Protein AF-A0A3M1FW70-F1 (afdb_monomer)

Radius of gyration: 26.24 Å; Cα contacts (8 Å, |Δi|>4): 711; chains: 1; bounding box: 72×38×75 Å

Sequence (342 aa):
MNSSEAIKKIVDWEPLFSLPEVDEAVVRFSRGFLRCDPSRWFPDLETHWSAVSASLGLGIKIERILPFLGKKEVEVGFVSAVDGEFFVVGCSFEAASLLVEAFASGCDSPATEVVLYYLALRLLNSLNMSWTGPKGSSVVFYPEKKQSEVETVGGVTLEGQIMGRAFEINFLLGANSVQMLDHLWRRQIQLTQTQYTAGGEITLELSAVTVPTVELSDFLSQGAVIDLEISSRSPTANVLLNGKPWKRGKLYQFKNFFAVENQQSLPAGASLPADSTLLSFRFGSQNLQSAQIAEIDQRGAIITTDIRVDNKVSVFVGAEESKHTASAKVVLMGDRLGAVIE

pLDDT: mean 86.09, std 11.85, range [32.94, 97.62]

Foldseek 3Di:
DDDDDPQLPWFFDDCVVQFAADDPVCQLLLLFLQQDPCCLLQVCVVVLCVVVCVVLVKDKFFDDKGKWWDDDDFPAWWWKDWPRAIKIKGFHPVQLVVQCCSNPNPDDPVVSNVSVVVVSVSVVQSSQCSQVPPPDGDIGTDRVDDPVNHDFGIWMWTWIDIPNHITIIIMGGHPVVSVSRRVVGLVVLVVVDPPQPFWWKKWWWQAKDKDQLVCVCVCQDAFRKFFRVAFSNWGKTFIATNLWGFFIFTWHDHPFFIKGFGAGTDPTDDDHPPRIKMKIWTQGMDIDGSSVCSSRSRHRNMDTDPRGDAQKTFIDIHSDPDDRDFIWGWIDSDRTIMTGTD

Solvent-accessible surface area (backbone atoms only — not comparable to full-atom values): 18479 Å² total; per-residue (Å²): 140,82,92,75,83,77,77,55,65,75,40,81,40,57,50,88,80,61,39,55,75,54,55,69,66,56,47,64,31,21,41,14,40,61,56,53,64,44,66,72,50,39,63,57,49,68,61,70,43,44,61,53,24,64,75,67,75,46,57,73,44,81,75,50,61,45,57,48,77,44,81,76,93,57,74,43,63,46,26,31,28,51,87,87,43,52,35,32,44,23,21,44,62,68,31,51,49,52,50,36,49,71,77,46,67,92,59,55,75,75,55,44,54,54,52,53,50,52,52,47,53,52,51,50,50,54,45,48,41,46,70,61,38,92,65,76,72,67,78,45,75,37,89,91,49,57,60,90,78,54,74,46,52,18,32,37,40,40,34,28,30,48,81,88,40,78,38,50,41,36,40,36,27,21,64,67,56,51,51,48,50,18,51,53,41,39,51,48,48,56,74,68,47,76,86,48,81,57,55,46,42,37,31,44,28,53,37,73,47,80,40,52,55,92,49,46,68,60,68,68,29,74,66,26,75,43,80,55,84,34,42,55,88,68,38,51,28,38,34,22,50,69,81,36,61,41,32,34,19,42,53,29,29,42,91,66,14,37,22,32,34,25,66,44,76,43,67,76,77,78,84,73,59,88,69,46,40,36,42,34,34,25,66,46,70,48,80,41,51,21,66,56,52,56,36,42,69,39,70,58,5,44,43,79,50,91,43,63,64,62,41,57,28,42,30,30,62,50,86,61,90,84,48,85,71,46,43,25,40,35,25,27,49,69,64,26,32,25,35,31,28,95

Mean predicted aligned error: 8.1 Å

Structure (mmCIF, N/CA/C/O backbone):
data_AF-A0A3M1FW70-F1
#
_entry.id   AF-A0A3M1FW70-F1
#
loop_
_atom_site.group_PDB
_atom_site.id
_atom_site.type_symbol
_atom_site.label_atom_id
_atom_site.label_alt_id
_atom_site.label_comp_id
_atom_site.label_asym_id
_atom_site.label_entity_id
_atom_site.label_seq_id
_atom_site.pdbx_PDB_ins_code
_atom_site.Cartn_x
_atom_site.Cartn_y
_atom_site.Cartn_z
_atom_site.occupancy
_atom_site.B_iso_or_equiv
_atom_site.auth_seq_id
_atom_site.auth_comp_id
_atom_site.auth_asym_id
_atom_site.auth_atom_id
_atom_site.pdbx_PDB_m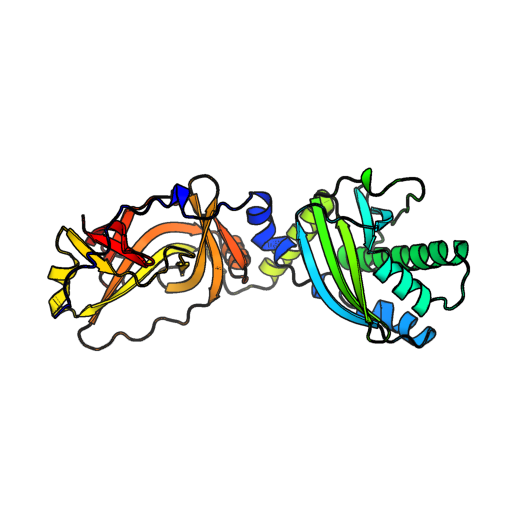odel_num
ATOM 1 N N . MET A 1 1 ? -46.467 -13.237 12.236 1.00 38.94 1 MET A N 1
ATOM 2 C CA . MET A 1 1 ? -45.961 -14.578 11.866 1.00 38.94 1 MET A CA 1
ATOM 3 C C . MET A 1 1 ? -45.081 -14.384 10.637 1.00 38.94 1 MET A C 1
ATOM 5 O O . MET A 1 1 ? -45.636 -14.077 9.598 1.00 38.94 1 MET A O 1
ATOM 9 N N . ASN A 1 2 ? -43.748 -14.363 10.664 1.00 32.94 2 ASN A N 1
ATOM 10 C CA . ASN A 1 2 ? -42.758 -14.828 11.636 1.00 32.94 2 ASN A CA 1
ATOM 11 C C . ASN A 1 2 ? -41.644 -13.776 11.759 1.00 32.94 2 ASN A C 1
ATOM 13 O O . ASN A 1 2 ? -40.999 -13.444 10.771 1.00 32.94 2 ASN A O 1
ATOM 17 N N . SER A 1 3 ? -41.440 -13.250 12.962 1.00 34.38 3 SER A N 1
ATOM 18 C CA . SER A 1 3 ? -40.368 -12.303 13.304 1.00 34.38 3 SER A CA 1
ATOM 19 C C . SER A 1 3 ? -39.586 -12.801 14.523 1.00 34.38 3 SER A C 1
ATOM 21 O O . SER A 1 3 ? -39.161 -12.024 15.370 1.00 34.38 3 SER A O 1
ATOM 23 N N . SER A 1 4 ? -39.416 -14.121 14.610 1.00 43.78 4 SER A N 1
ATOM 24 C CA . SER A 1 4 ? -38.422 -14.769 15.459 1.00 43.78 4 SER A CA 1
ATOM 25 C C . SER A 1 4 ? -37.592 -15.715 14.596 1.00 43.78 4 SER A C 1
ATOM 27 O O . SER A 1 4 ? -38.120 -16.325 13.671 1.00 43.78 4 SER A O 1
ATOM 29 N N . GLU A 1 5 ? -36.314 -15.838 14.949 1.00 41.56 5 GLU A N 1
ATOM 30 C CA . GLU A 1 5 ? -35.379 -16.875 14.487 1.00 41.56 5 GLU A CA 1
ATOM 31 C C . GLU A 1 5 ? -34.642 -16.626 13.165 1.00 41.56 5 GLU A C 1
ATOM 33 O O . GLU A 1 5 ? -34.614 -17.438 12.248 1.00 41.56 5 GLU A O 1
ATOM 38 N N . ALA A 1 6 ? -33.843 -15.566 13.162 1.00 44.56 6 ALA A N 1
ATOM 39 C CA . ALA A 1 6 ? -32.419 -15.804 12.975 1.00 44.56 6 ALA A CA 1
ATOM 40 C C . ALA A 1 6 ? -31.706 -15.171 14.167 1.00 44.56 6 ALA A C 1
ATOM 42 O O . ALA A 1 6 ? -31.326 -14.003 14.126 1.00 44.56 6 ALA A O 1
ATOM 43 N N . ILE A 1 7 ? -31.546 -15.930 15.257 1.00 50.47 7 ILE A N 1
ATOM 44 C CA . ILE A 1 7 ? -30.455 -15.647 16.189 1.00 50.47 7 ILE A CA 1
ATOM 45 C C . ILE A 1 7 ? -29.209 -15.760 15.315 1.00 50.47 7 ILE A C 1
ATOM 47 O O . ILE A 1 7 ? -28.780 -16.867 14.985 1.00 50.47 7 ILE A O 1
ATOM 51 N N . LYS A 1 8 ? -28.699 -14.625 14.821 1.00 59.94 8 LYS A N 1
ATOM 52 C CA . LYS A 1 8 ? -27.404 -14.584 14.152 1.00 59.94 8 LYS A CA 1
ATOM 53 C C . LYS A 1 8 ? -26.447 -15.177 15.171 1.00 59.94 8 LYS A C 1
ATOM 55 O O . LYS A 1 8 ? -26.249 -14.590 16.230 1.00 59.94 8 LYS A O 1
ATOM 60 N N . LYS A 1 9 ? -25.972 -16.394 14.899 1.00 84.19 9 LYS A N 1
ATOM 61 C CA . LYS A 1 9 ? -25.070 -17.123 15.784 1.00 84.19 9 LYS A CA 1
ATOM 62 C C . LYS A 1 9 ? -23.911 -16.182 16.101 1.00 84.19 9 LYS A C 1
ATOM 64 O O . LYS A 1 9 ? -23.162 -15.835 15.192 1.00 84.19 9 LYS A O 1
ATOM 69 N N . ILE A 1 10 ? -23.831 -15.736 17.352 1.00 89.75 10 ILE A N 1
ATOM 70 C CA . ILE A 1 10 ? -22.707 -14.941 17.829 1.00 89.75 10 ILE A CA 1
ATOM 71 C C . ILE A 1 10 ? -21.563 -15.928 18.005 1.00 89.75 10 ILE A C 1
ATOM 73 O O . ILE A 1 10 ? -21.682 -16.902 18.750 1.00 89.75 10 ILE A O 1
ATOM 77 N N . VAL A 1 11 ? -20.500 -15.728 17.242 1.00 94.44 11 VAL A N 1
ATOM 78 C CA . VAL A 1 11 ? -19.291 -16.552 17.296 1.00 94.44 11 VAL A CA 1
ATOM 79 C C . VAL A 1 11 ? -18.123 -15.627 17.557 1.00 94.44 11 VAL A C 1
ATOM 81 O O . VAL A 1 11 ? -18.137 -14.484 17.110 1.00 94.44 11 VAL A O 1
ATOM 84 N N . ASP A 1 12 ? -17.112 -16.108 18.264 1.00 93.56 12 ASP A N 1
ATOM 85 C CA . ASP A 1 12 ? -15.876 -15.359 18.436 1.00 93.56 12 ASP A CA 1
ATOM 86 C C . ASP A 1 12 ? -15.305 -14.949 17.077 1.00 93.56 12 ASP A C 1
ATOM 88 O O . ASP A 1 12 ? -15.245 -15.746 16.137 1.00 93.56 12 ASP A O 1
ATOM 92 N N . TRP A 1 13 ? -14.904 -13.684 16.961 1.00 94.88 13 TRP A N 1
ATOM 93 C CA . TRP A 1 13 ? -14.114 -13.272 15.818 1.00 94.88 13 TRP A CA 1
ATOM 94 C C . TRP A 1 13 ? -12.685 -13.756 16.038 1.00 94.88 13 TRP A C 1
ATOM 96 O O . TRP A 1 13 ? -12.082 -13.478 17.074 1.00 94.88 13 TRP A O 1
ATOM 106 N N . GLU A 1 14 ? -12.153 -14.496 15.071 1.00 94.50 14 GLU A N 1
ATOM 107 C CA . GLU A 1 14 ? -10.770 -14.965 15.079 1.00 94.50 14 GLU A CA 1
ATOM 108 C C . GLU A 1 14 ? -9.976 -14.149 14.042 1.00 94.50 14 GLU A C 1
ATOM 110 O O . GLU A 1 14 ? -9.932 -14.503 12.855 1.00 94.50 14 GLU A O 1
ATOM 115 N N . PRO A 1 15 ? -9.391 -13.001 14.435 1.00 92.88 15 PRO A N 1
ATOM 116 C CA . PRO A 1 15 ? -8.776 -12.069 13.491 1.00 92.88 15 PRO A CA 1
ATOM 117 C C . PRO A 1 15 ? -7.562 -12.662 12.769 1.00 92.88 15 PRO A C 1
ATOM 119 O O . PRO A 1 15 ? -7.370 -12.369 11.594 1.00 92.88 15 PRO A O 1
ATOM 122 N N . LEU A 1 16 ? -6.819 -13.569 13.412 1.00 92.62 16 LEU A N 1
ATOM 123 C CA . LEU A 1 16 ? -5.677 -14.273 12.807 1.00 92.62 16 LEU A CA 1
ATOM 124 C C . LEU A 1 16 ? -6.045 -15.137 11.589 1.00 92.62 16 LEU A C 1
ATOM 126 O O . LEU A 1 16 ? -5.184 -15.436 10.771 1.00 92.62 16 LEU A O 1
ATOM 130 N N . PHE A 1 17 ? -7.305 -15.566 11.471 1.00 90.75 17 PHE A N 1
ATOM 131 C CA . PHE A 1 17 ? -7.768 -16.390 10.347 1.00 90.75 17 PHE A CA 1
ATOM 132 C C . PHE A 1 17 ? -8.662 -15.629 9.368 1.00 90.75 17 PHE A C 1
ATOM 134 O O . PHE A 1 17 ? -8.963 -16.129 8.287 1.00 90.75 17 PHE A O 1
ATOM 141 N N . SER A 1 18 ? -9.122 -14.437 9.747 1.00 91.19 18 SER A N 1
ATOM 142 C CA . SER A 1 18 ? -10.073 -13.652 8.955 1.00 91.19 18 SER A CA 1
ATOM 143 C C . SER A 1 18 ? -9.463 -12.400 8.337 1.00 91.19 18 SER A C 1
ATOM 145 O O . SER A 1 18 ? -9.979 -11.918 7.327 1.00 91.19 18 SER A O 1
ATOM 147 N N . LEU A 1 19 ? -8.373 -11.874 8.902 1.00 94.69 19 LEU A N 1
ATOM 148 C CA . LEU A 1 19 ? -7.664 -10.749 8.315 1.00 94.69 19 LEU A CA 1
ATOM 149 C C . LEU A 1 19 ? -6.707 -11.224 7.218 1.00 94.69 19 LEU A C 1
ATOM 151 O O . LEU A 1 19 ? -5.976 -12.192 7.413 1.00 94.69 19 LEU A O 1
ATOM 155 N N . PRO A 1 20 ? -6.670 -10.534 6.066 1.00 95.38 20 PRO A N 1
ATOM 156 C CA . PRO A 1 20 ? -5.656 -10.795 5.058 1.00 95.38 20 PRO A CA 1
ATOM 157 C C . PRO A 1 20 ? -4.259 -10.463 5.597 1.00 95.38 20 PRO A C 1
ATOM 159 O O . PRO A 1 20 ? -4.051 -9.403 6.194 1.00 95.38 20 PRO A O 1
ATOM 162 N N . GLU A 1 21 ? -3.296 -11.348 5.347 1.00 95.69 21 GLU A N 1
ATOM 163 C CA . GLU A 1 21 ? -1.888 -11.108 5.657 1.00 95.69 21 GLU A CA 1
ATOM 164 C C . GLU A 1 21 ? -1.234 -10.239 4.572 1.00 95.69 21 GLU A C 1
ATOM 166 O O . GLU A 1 21 ? -1.512 -10.392 3.379 1.00 95.69 21 GLU A O 1
ATOM 171 N N . VAL A 1 22 ? -0.372 -9.308 4.983 1.00 95.50 22 VAL A N 1
ATOM 172 C CA . VAL A 1 22 ? 0.442 -8.487 4.078 1.00 95.50 22 VAL A CA 1
ATOM 173 C C . VAL A 1 22 ? 1.908 -8.883 4.153 1.00 95.50 22 VAL A C 1
ATOM 175 O O . VAL A 1 22 ? 2.465 -9.070 5.231 1.00 95.50 22 VAL A O 1
ATOM 178 N N . ASP A 1 23 ? 2.543 -8.966 2.987 1.00 95.19 23 ASP A N 1
ATOM 179 C CA . ASP A 1 23 ? 3.957 -9.313 2.858 1.00 95.19 23 ASP A CA 1
ATOM 180 C C . ASP A 1 23 ? 4.892 -8.189 3.351 1.00 95.19 23 ASP A C 1
ATOM 182 O O . ASP A 1 23 ? 4.579 -6.997 3.256 1.00 95.19 23 ASP A O 1
ATOM 186 N N . GLU A 1 24 ? 6.075 -8.565 3.845 1.00 95.00 24 GLU A N 1
ATOM 187 C CA . GLU A 1 24 ? 7.074 -7.629 4.373 1.00 95.00 24 GLU A CA 1
ATOM 188 C C . GLU A 1 24 ? 7.571 -6.627 3.327 1.00 95.00 24 GLU A C 1
ATOM 190 O O . GLU A 1 24 ? 7.743 -5.447 3.647 1.00 95.00 24 GLU A O 1
ATOM 195 N N . ALA A 1 25 ? 7.752 -7.045 2.072 1.00 93.75 25 ALA A N 1
ATOM 196 C CA . ALA A 1 25 ? 8.145 -6.137 1.004 1.00 93.75 25 ALA A CA 1
ATOM 197 C C . ALA A 1 25 ? 7.025 -5.134 0.707 1.00 93.75 25 ALA A C 1
ATOM 199 O O . ALA A 1 25 ? 7.290 -3.938 0.579 1.00 93.75 25 ALA A O 1
ATOM 200 N N . VAL A 1 26 ? 5.767 -5.584 0.675 1.00 94.69 26 VAL A N 1
ATOM 201 C CA . VAL A 1 26 ? 4.612 -4.696 0.474 1.00 94.69 26 VAL A CA 1
ATOM 202 C C . VAL A 1 26 ? 4.536 -3.671 1.598 1.00 94.69 26 VAL A C 1
ATOM 204 O O . VAL A 1 26 ? 4.467 -2.475 1.329 1.00 94.69 26 VAL A O 1
ATOM 207 N N . VAL A 1 27 ? 4.628 -4.109 2.854 1.00 94.62 27 VAL A N 1
ATOM 208 C CA . VAL A 1 27 ? 4.651 -3.220 4.021 1.00 94.62 27 VAL A CA 1
ATOM 209 C C . VAL A 1 27 ? 5.780 -2.203 3.913 1.00 94.62 27 VAL A C 1
ATOM 211 O O . VAL A 1 27 ? 5.526 -0.999 4.025 1.00 94.62 27 VAL A O 1
ATOM 214 N N . ARG A 1 28 ? 7.007 -2.669 3.646 1.00 93.94 28 ARG A N 1
ATOM 215 C CA . ARG A 1 28 ? 8.190 -1.820 3.512 1.00 93.94 28 ARG A CA 1
ATOM 216 C C . ARG A 1 28 ? 7.963 -0.767 2.438 1.00 93.94 28 ARG A C 1
ATOM 218 O O . ARG A 1 28 ? 8.043 0.414 2.752 1.00 93.94 28 ARG A O 1
ATOM 225 N N . PHE A 1 29 ? 7.642 -1.164 1.213 1.00 95.06 29 PHE A N 1
ATOM 226 C CA . PHE A 1 29 ? 7.581 -0.261 0.062 1.00 95.06 29 PHE A CA 1
ATOM 227 C C . PHE A 1 29 ? 6.258 0.512 -0.062 1.00 95.06 29 PHE A C 1
ATOM 229 O O . PHE A 1 29 ? 6.195 1.476 -0.824 1.00 95.06 29 PHE A O 1
ATOM 236 N N . SER A 1 30 ? 5.221 0.173 0.718 1.00 94.25 30 SER A N 1
ATOM 237 C CA . SER A 1 30 ? 3.918 0.870 0.732 1.00 94.25 30 SER A CA 1
ATOM 238 C C . SER A 1 30 ? 3.985 2.335 1.159 1.00 94.25 30 SER A C 1
ATOM 240 O O . SER A 1 30 ? 3.021 3.058 0.973 1.00 94.25 30 SER A O 1
ATOM 242 N N . ARG A 1 31 ? 5.084 2.780 1.766 1.00 91.31 31 ARG A N 1
ATOM 243 C CA . ARG A 1 31 ? 5.275 4.166 2.230 1.00 91.31 31 ARG A CA 1
ATOM 244 C C . ARG A 1 31 ? 6.188 4.976 1.311 1.00 91.31 31 ARG A C 1
ATOM 246 O O . ARG A 1 31 ? 6.302 6.189 1.455 1.00 91.31 31 ARG A O 1
ATOM 253 N N . GLY A 1 32 ? 6.852 4.285 0.392 1.00 91.44 32 GLY A N 1
ATOM 254 C CA . GLY A 1 32 ? 7.848 4.835 -0.507 1.00 91.44 32 GLY A CA 1
ATOM 255 C C . GLY A 1 32 ? 7.531 4.446 -1.946 1.00 91.44 32 GLY A C 1
ATOM 256 O O . GLY A 1 32 ? 6.589 4.961 -2.542 1.00 91.44 32 GLY A O 1
ATOM 257 N N . PHE A 1 33 ? 8.290 3.490 -2.475 1.00 91.56 33 PHE A N 1
ATOM 258 C CA . PHE A 1 33 ? 8.268 3.075 -3.882 1.00 91.56 33 PHE A CA 1
ATOM 259 C C . PHE A 1 33 ? 6.860 2.799 -4.446 1.00 91.56 33 PHE A C 1
ATOM 261 O O . PHE A 1 33 ? 6.530 3.296 -5.518 1.00 91.56 33 PHE A O 1
ATOM 268 N N . LEU A 1 34 ? 5.992 2.082 -3.720 1.00 92.31 34 LEU A N 1
ATOM 269 C CA . LEU A 1 34 ? 4.638 1.731 -4.191 1.00 92.31 34 LEU A CA 1
ATOM 270 C C . LEU A 1 34 ? 3.624 2.884 -4.149 1.00 92.31 34 LEU A C 1
ATOM 272 O O . LEU A 1 34 ? 2.492 2.724 -4.615 1.00 92.31 34 LEU A O 1
ATOM 276 N N . ARG A 1 35 ? 3.984 4.014 -3.536 1.00 88.00 35 ARG A N 1
ATOM 277 C CA . ARG A 1 35 ? 3.154 5.229 -3.451 1.00 88.00 35 ARG A CA 1
ATOM 278 C C . ARG A 1 35 ? 3.809 6.429 -4.091 1.00 88.00 35 ARG A C 1
ATOM 280 O O . ARG A 1 35 ? 3.273 7.530 -3.994 1.00 88.00 35 ARG A O 1
ATOM 287 N N . CYS A 1 36 ? 4.935 6.208 -4.755 1.00 78.19 36 CYS A N 1
ATOM 288 C CA . CYS A 1 36 ? 5.512 7.253 -5.549 1.00 78.19 36 CYS A CA 1
ATOM 289 C C . CYS A 1 36 ? 4.509 7.727 -6.595 1.00 78.19 36 CYS A C 1
ATOM 291 O O . CYS A 1 36 ? 3.874 6.906 -7.255 1.00 78.19 36 CYS A O 1
ATOM 293 N N . ASP A 1 37 ? 4.394 9.045 -6.736 1.00 73.25 37 ASP A N 1
ATOM 294 C CA . ASP A 1 37 ? 3.840 9.668 -7.926 1.00 73.25 37 ASP A CA 1
ATOM 295 C C . ASP A 1 37 ? 4.902 9.605 -9.028 1.00 73.25 37 ASP A C 1
ATOM 297 O O . ASP A 1 37 ? 5.851 10.401 -9.016 1.00 73.25 37 ASP A O 1
ATOM 301 N N . PRO A 1 38 ? 4.798 8.681 -9.994 1.00 64.38 38 PRO A N 1
ATOM 302 C CA . PRO A 1 38 ? 5.903 8.481 -10.907 1.00 64.38 38 PRO A CA 1
ATOM 303 C C . PRO A 1 38 ? 6.009 9.619 -11.923 1.00 64.38 38 PRO A C 1
ATOM 305 O O . PRO A 1 38 ? 7.053 9.750 -12.547 1.00 64.38 38 PRO A O 1
ATOM 308 N N . SER A 1 39 ? 5.019 10.516 -12.040 1.00 62.84 39 SER A N 1
ATOM 309 C CA . SER A 1 39 ? 5.205 11.766 -12.795 1.00 62.84 39 SER A CA 1
ATOM 310 C C . SER A 1 39 ? 6.383 12.592 -12.254 1.00 62.84 39 SER A C 1
ATOM 312 O O . SER A 1 39 ? 7.045 13.305 -13.003 1.00 62.84 39 SER A O 1
ATOM 314 N N . ARG A 1 40 ? 6.722 12.424 -10.967 1.00 65.00 40 ARG A N 1
ATOM 315 C CA . ARG A 1 40 ? 7.911 13.011 -10.335 1.00 65.00 40 ARG A CA 1
ATOM 316 C C . ARG A 1 40 ? 9.182 12.179 -10.504 1.00 65.00 40 ARG A C 1
ATOM 318 O O . ARG A 1 40 ? 10.266 12.721 -10.324 1.00 65.00 40 ARG A O 1
ATOM 325 N N . TRP A 1 41 ? 9.075 10.893 -10.840 1.00 61.88 41 TRP A N 1
ATOM 326 C CA . TRP A 1 41 ? 10.213 10.070 -11.286 1.00 61.88 41 TRP A CA 1
ATOM 327 C C . TRP A 1 41 ? 10.557 10.285 -12.750 1.00 61.88 41 TRP A C 1
ATOM 329 O O . TRP A 1 41 ? 11.659 9.952 -13.164 1.00 61.88 41 TRP A O 1
ATOM 339 N N . PHE A 1 42 ? 9.611 10.823 -13.506 1.00 62.66 42 PHE A N 1
ATOM 340 C CA . PHE A 1 42 ? 9.703 11.083 -14.929 1.00 62.66 42 PHE A CA 1
ATOM 341 C C . PHE A 1 42 ? 9.340 12.541 -15.238 1.00 62.66 42 PHE A C 1
ATOM 343 O O . PHE A 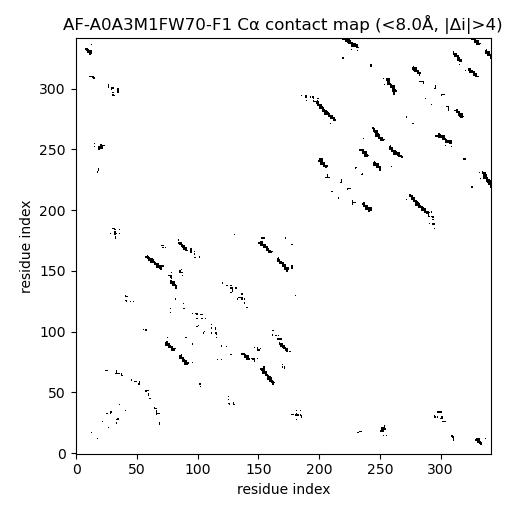1 42 ? 8.482 12.777 -16.098 1.00 62.66 42 PHE A O 1
ATOM 350 N N . PRO A 1 43 ? 9.947 13.534 -14.552 1.00 59.75 43 PRO A N 1
ATOM 351 C CA . PRO A 1 43 ? 9.758 14.912 -14.955 1.00 59.75 43 PRO A CA 1
ATOM 352 C C . PRO A 1 43 ? 10.174 15.005 -16.420 1.00 59.75 43 PRO A C 1
ATOM 354 O O . PRO A 1 43 ? 11.209 14.464 -16.813 1.00 59.75 43 PRO A O 1
ATOM 357 N N . ASP A 1 44 ? 9.320 15.620 -17.233 1.00 61.38 44 ASP A N 1
ATOM 358 C CA . ASP A 1 44 ? 9.612 15.878 -18.638 1.00 61.38 44 ASP A CA 1
ATOM 359 C C . ASP A 1 44 ? 9.751 14.629 -19.527 1.00 61.38 44 ASP A C 1
ATOM 361 O O . ASP A 1 44 ? 10.251 14.741 -20.644 1.00 61.38 44 ASP A O 1
ATOM 365 N N . LEU A 1 45 ? 9.256 13.448 -19.120 1.00 63.69 45 LEU A N 1
ATOM 366 C CA . LEU A 1 45 ? 9.185 12.294 -20.032 1.00 63.69 45 LEU A CA 1
ATOM 367 C C . LEU A 1 45 ? 8.371 12.646 -21.280 1.00 63.69 45 LEU A C 1
ATOM 369 O O . LEU A 1 45 ? 8.820 12.409 -22.397 1.00 63.69 45 LEU A O 1
ATOM 373 N N . GLU A 1 46 ? 7.222 13.295 -21.115 1.00 63.31 46 GLU A N 1
ATOM 374 C CA . GLU A 1 46 ? 6.454 13.797 -22.255 1.00 63.31 46 GLU A CA 1
ATOM 375 C C . GLU A 1 46 ? 7.288 14.762 -23.114 1.00 63.31 46 GLU A C 1
ATOM 377 O O . GLU A 1 46 ? 7.258 14.660 -24.333 1.00 63.31 46 GLU A O 1
ATOM 382 N N . THR A 1 47 ? 8.125 15.613 -22.515 1.00 66.44 47 THR A N 1
ATOM 383 C CA . THR A 1 47 ? 9.032 16.536 -23.221 1.00 66.44 47 THR A CA 1
ATOM 384 C C . THR A 1 47 ? 10.173 15.812 -23.955 1.00 66.44 47 THR A C 1
ATOM 386 O O . THR A 1 47 ? 10.533 16.178 -25.073 1.00 66.44 47 THR A O 1
ATOM 389 N N . HIS A 1 48 ? 10.748 14.757 -23.372 1.00 64.62 48 HIS A N 1
ATOM 390 C CA . HIS A 1 48 ? 11.809 13.952 -23.994 1.00 64.62 48 HIS A CA 1
ATOM 391 C C . HIS A 1 48 ? 11.303 13.163 -25.208 1.00 64.62 48 HIS A C 1
ATOM 393 O O . HIS A 1 48 ? 12.063 12.901 -26.155 1.00 64.62 48 HIS A O 1
ATOM 399 N N . TRP A 1 49 ? 10.022 12.795 -25.173 1.00 65.44 49 TRP A N 1
ATOM 400 C CA . TRP A 1 49 ? 9.338 12.066 -26.233 1.00 65.44 49 TRP A CA 1
ATOM 401 C C . TRP A 1 49 ? 8.639 12.984 -27.227 1.00 65.44 49 TRP A C 1
ATOM 403 O O . TRP A 1 49 ? 8.572 12.626 -28.397 1.00 65.44 49 TRP A O 1
ATOM 413 N N . SER A 1 50 ? 8.221 14.187 -26.834 1.00 66.19 50 SER A N 1
ATOM 414 C CA . SER A 1 50 ? 7.543 15.139 -27.719 1.00 66.19 50 SER A CA 1
ATOM 415 C C . SER A 1 50 ? 8.403 15.508 -28.921 1.00 66.19 50 SER A C 1
ATOM 417 O O . SER A 1 50 ? 7.883 15.578 -30.028 1.00 66.19 50 SER A O 1
ATOM 419 N N . ALA A 1 51 ? 9.721 15.645 -28.754 1.00 64.56 51 ALA A N 1
ATOM 420 C CA . ALA A 1 51 ? 10.631 15.902 -29.867 1.00 64.56 51 ALA A CA 1
ATOM 421 C C . ALA A 1 51 ? 10.665 14.743 -30.883 1.00 64.56 51 ALA A C 1
ATOM 423 O O . ALA A 1 51 ? 10.758 14.977 -32.087 1.00 64.56 51 ALA A O 1
ATOM 424 N N . VAL A 1 52 ? 10.561 13.495 -30.415 1.00 63.16 52 VAL A N 1
ATOM 425 C CA . VAL A 1 52 ? 10.522 12.302 -31.280 1.00 63.16 52 VAL A CA 1
ATOM 426 C C . VAL A 1 52 ? 9.168 12.177 -31.951 1.00 63.16 52 VAL A C 1
ATOM 428 O O . VAL A 1 52 ? 9.091 12.046 -33.168 1.00 63.16 52 VAL A O 1
ATOM 431 N N . SER A 1 53 ? 8.115 12.281 -31.149 1.00 66.69 53 SER A N 1
ATOM 432 C CA . SER A 1 53 ? 6.723 12.289 -31.569 1.00 66.69 53 SER A CA 1
ATOM 433 C C . SER A 1 53 ? 6.484 13.345 -32.647 1.00 66.69 53 SER A C 1
ATOM 435 O O . SER A 1 53 ? 5.954 13.034 -33.706 1.00 66.69 53 SER A O 1
ATOM 437 N N . ALA A 1 54 ? 6.978 14.570 -32.449 1.00 66.75 54 ALA A N 1
ATOM 438 C CA . ALA A 1 54 ? 6.875 15.652 -33.422 1.00 66.75 54 ALA A CA 1
ATOM 439 C C . ALA A 1 54 ? 7.696 15.385 -34.692 1.00 66.75 54 ALA A C 1
ATOM 441 O O . ALA A 1 54 ? 7.209 15.640 -35.790 1.00 66.75 54 ALA A O 1
ATOM 442 N N . SER A 1 55 ? 8.912 14.842 -34.563 1.00 63.38 55 SER A N 1
ATOM 443 C CA . SER A 1 55 ? 9.775 14.542 -35.719 1.00 63.38 55 SER A CA 1
ATOM 444 C C . SER A 1 55 ? 9.230 13.407 -36.592 1.00 63.38 55 SER A C 1
ATOM 446 O O . SER A 1 55 ? 9.503 13.377 -37.788 1.00 63.38 55 SER A O 1
ATOM 448 N N . LEU A 1 56 ? 8.464 12.485 -36.004 1.00 68.00 56 LEU A N 1
ATOM 449 C CA . LEU A 1 56 ? 7.889 11.321 -36.684 1.00 68.00 56 LEU A CA 1
ATOM 450 C C . LEU A 1 56 ? 6.386 11.462 -36.975 1.00 68.00 56 LEU A C 1
ATOM 452 O O . LEU A 1 56 ? 5.788 10.555 -37.543 1.00 68.00 56 LEU A O 1
ATOM 456 N N . GLY A 1 57 ? 5.759 12.579 -36.590 1.00 68.44 57 GLY A N 1
ATOM 457 C CA . GLY A 1 57 ? 4.312 12.777 -36.729 1.00 68.44 57 GLY A CA 1
ATOM 458 C C . GLY A 1 57 ? 3.463 11.826 -35.873 1.00 68.44 57 GLY A C 1
ATOM 459 O O . GLY A 1 57 ? 2.309 11.565 -36.206 1.00 68.44 57 GLY A O 1
ATOM 460 N N . LEU A 1 58 ? 4.021 11.295 -34.782 1.00 76.50 58 LEU A N 1
ATOM 461 C CA . LEU A 1 58 ? 3.374 10.326 -33.901 1.00 76.50 58 LEU A CA 1
ATOM 462 C C . LEU A 1 58 ? 2.675 11.018 -32.731 1.00 76.50 58 LEU A C 1
ATOM 464 O O . LEU A 1 58 ? 3.250 11.864 -32.053 1.00 76.50 58 LEU A O 1
ATOM 468 N N . GLY A 1 59 ? 1.436 10.615 -32.447 1.00 75.38 59 GLY A N 1
ATOM 469 C CA . GLY A 1 59 ? 0.741 10.988 -31.216 1.00 75.38 59 GLY A CA 1
ATOM 470 C C . GLY A 1 59 ? 1.006 9.956 -30.126 1.00 75.38 59 GLY A C 1
ATOM 471 O O . GLY A 1 59 ? 0.310 8.941 -30.097 1.00 75.38 59 GLY A O 1
ATOM 472 N N . ILE A 1 60 ? 1.995 10.205 -29.260 1.00 79.69 60 ILE A N 1
ATOM 473 C CA . ILE A 1 60 ? 2.260 9.397 -28.058 1.00 79.69 60 ILE A CA 1
ATOM 474 C C . ILE A 1 60 ? 1.706 10.134 -26.846 1.00 79.69 60 ILE A C 1
ATOM 476 O O . ILE A 1 60 ? 2.065 11.285 -26.607 1.00 79.69 60 ILE A O 1
ATOM 480 N N . LYS A 1 61 ? 0.865 9.457 -26.069 1.00 81.44 61 LYS A N 1
ATOM 481 C CA . LYS A 1 61 ? 0.310 9.967 -24.817 1.00 81.44 61 LYS A CA 1
ATOM 482 C C . LYS A 1 61 ? 0.587 8.969 -23.705 1.00 81.44 61 LYS A C 1
ATOM 484 O O . LYS A 1 61 ? 0.142 7.831 -23.788 1.00 81.44 61 LYS A O 1
ATOM 489 N N . ILE A 1 62 ? 1.290 9.393 -22.661 1.00 80.25 62 ILE A N 1
ATOM 490 C CA . ILE A 1 62 ? 1.438 8.585 -21.448 1.00 80.25 62 ILE A CA 1
ATOM 491 C C . ILE A 1 62 ? 0.185 8.785 -20.601 1.00 80.25 62 ILE A C 1
ATOM 493 O O . ILE A 1 62 ? -0.178 9.916 -20.286 1.00 80.25 62 ILE A O 1
ATOM 497 N N . GLU A 1 63 ? -0.507 7.699 -20.274 1.00 85.06 63 GLU A N 1
ATOM 498 C CA . GLU A 1 63 ? -1.743 7.759 -19.496 1.00 85.06 63 GLU A CA 1
ATOM 499 C C . GLU A 1 63 ? -1.463 7.561 -18.016 1.00 85.06 63 GLU A C 1
ATOM 501 O O . GLU A 1 63 ? -1.990 8.295 -17.177 1.00 85.06 63 GLU A O 1
ATOM 506 N N . ARG A 1 64 ? -0.646 6.556 -17.686 1.00 85.44 64 ARG A N 1
ATOM 507 C CA . ARG A 1 64 ? -0.357 6.178 -16.305 1.00 85.44 64 ARG A CA 1
ATOM 508 C C . ARG A 1 64 ? 1.043 5.607 -16.187 1.00 85.44 64 ARG A C 1
ATOM 510 O O . ARG A 1 64 ? 1.590 5.019 -17.114 1.00 85.44 64 ARG A O 1
ATOM 517 N N . ILE A 1 65 ? 1.600 5.756 -14.997 1.00 84.50 65 ILE A N 1
ATOM 518 C CA . ILE A 1 65 ? 2.832 5.095 -14.600 1.00 84.50 65 ILE A CA 1
ATOM 519 C C . ILE A 1 65 ? 2.552 4.453 -13.241 1.00 84.50 65 ILE A C 1
ATOM 521 O O . ILE A 1 65 ? 2.013 5.115 -12.352 1.00 84.50 65 ILE A O 1
ATOM 525 N N . LEU A 1 66 ? 2.845 3.163 -13.095 1.00 88.69 66 LEU A N 1
ATOM 526 C CA . LEU A 1 66 ? 2.431 2.354 -11.950 1.00 88.69 66 LEU A CA 1
ATOM 527 C C . LEU A 1 66 ? 3.618 1.548 -11.400 1.00 88.69 66 LEU A C 1
ATOM 529 O O . LEU A 1 66 ? 4.135 0.679 -12.107 1.00 88.69 66 LEU A O 1
ATOM 533 N N . PRO A 1 67 ? 4.063 1.796 -10.155 1.00 91.62 67 PRO A N 1
ATOM 534 C CA . PRO A 1 67 ? 5.054 0.949 -9.507 1.00 91.62 67 PRO A CA 1
ATOM 535 C C . PRO A 1 67 ? 4.425 -0.383 -9.074 1.00 91.62 67 PRO A C 1
ATOM 537 O O . PRO A 1 67 ? 3.268 -0.432 -8.652 1.00 91.62 67 PRO A O 1
ATOM 540 N N . PHE A 1 68 ? 5.198 -1.464 -9.126 1.00 93.44 68 PHE A N 1
ATOM 541 C CA . PHE A 1 68 ? 4.784 -2.790 -8.669 1.00 93.44 68 PHE A CA 1
ATOM 542 C C . PHE A 1 68 ? 5.944 -3.553 -8.024 1.00 93.44 68 PHE A C 1
ATOM 544 O O . PHE A 1 68 ? 7.112 -3.296 -8.306 1.00 93.44 68 PHE A O 1
ATOM 551 N N . LEU A 1 69 ? 5.621 -4.516 -7.161 1.00 94.19 69 LEU A N 1
ATOM 552 C CA . LEU A 1 69 ? 6.583 -5.484 -6.631 1.00 94.19 69 LEU A CA 1
ATOM 553 C C . LEU A 1 69 ? 6.396 -6.840 -7.309 1.00 94.19 69 LEU A C 1
ATOM 555 O O . LEU A 1 69 ? 5.304 -7.167 -7.771 1.00 94.19 69 LEU A O 1
ATOM 559 N N . GLY A 1 70 ? 7.459 -7.636 -7.314 1.00 91.06 70 GLY A N 1
ATOM 560 C CA . GLY A 1 70 ? 7.485 -8.957 -7.923 1.00 91.06 70 GLY A CA 1
ATOM 561 C C . GLY A 1 70 ? 7.960 -8.945 -9.372 1.00 91.06 70 GLY A C 1
ATOM 562 O O . GLY A 1 70 ? 8.424 -7.935 -9.906 1.00 91.06 70 GLY A O 1
ATOM 563 N N . LYS A 1 71 ? 7.877 -10.119 -9.998 1.00 84.88 71 LYS A N 1
ATOM 564 C CA . LYS A 1 71 ? 8.244 -10.312 -11.400 1.00 84.88 71 LYS A CA 1
ATOM 565 C C . LYS A 1 71 ? 7.022 -10.099 -12.283 1.00 84.88 71 LYS A C 1
ATOM 567 O O . LYS A 1 71 ? 5.930 -10.550 -11.948 1.00 84.88 71 LYS A O 1
ATOM 572 N N . LYS A 1 72 ? 7.237 -9.454 -13.424 1.00 89.44 72 LYS A N 1
ATOM 573 C CA . LYS A 1 72 ? 6.266 -9.367 -14.511 1.00 89.44 72 LYS A CA 1
ATOM 574 C C . LYS A 1 72 ? 6.884 -10.026 -15.731 1.00 89.44 72 LYS A C 1
ATOM 576 O O . LYS A 1 72 ? 8.066 -9.817 -16.007 1.00 89.44 72 LYS A O 1
ATOM 581 N N . GLU A 1 73 ? 6.111 -10.863 -16.405 1.00 86.81 73 GLU A N 1
ATOM 582 C CA . GLU A 1 73 ? 6.571 -11.487 -17.638 1.00 86.81 73 GLU A CA 1
ATOM 583 C C . GLU A 1 73 ? 6.647 -10.431 -18.740 1.00 86.81 73 GLU A C 1
ATOM 585 O O . GLU A 1 73 ? 5.776 -9.572 -18.875 1.00 86.81 73 GLU A O 1
ATOM 590 N N . VAL A 1 74 ? 7.736 -10.479 -19.497 1.00 91.06 74 VAL A N 1
ATOM 591 C CA . VAL A 1 74 ? 7.974 -9.648 -20.674 1.00 91.06 74 VAL A CA 1
ATOM 592 C C . VAL A 1 74 ? 8.264 -10.594 -21.827 1.00 91.06 74 VAL A C 1
ATOM 594 O O . VAL A 1 74 ? 9.019 -11.549 -21.669 1.00 91.06 74 VAL A O 1
ATOM 597 N N . GLU A 1 75 ? 7.640 -10.373 -22.977 1.00 91.50 75 GLU A N 1
ATOM 598 C CA . GLU A 1 75 ? 7.819 -11.245 -24.144 1.00 91.50 75 GLU A CA 1
ATOM 599 C C . GLU A 1 75 ? 8.983 -10.750 -24.997 1.00 91.50 75 GLU A C 1
ATOM 601 O O . GLU A 1 75 ? 9.824 -11.534 -25.432 1.00 91.50 75 GLU A O 1
ATOM 606 N N . VAL A 1 76 ? 9.066 -9.429 -25.160 1.00 90.88 76 VAL A N 1
ATOM 607 C CA . VAL A 1 76 ? 10.156 -8.739 -25.845 1.00 90.88 76 VAL A CA 1
ATOM 608 C C . VAL A 1 76 ? 10.824 -7.810 -24.846 1.00 90.88 76 VAL A C 1
ATOM 610 O O . VAL A 1 76 ? 10.180 -6.886 -24.348 1.00 90.88 76 VAL A O 1
ATOM 613 N N . GLY A 1 77 ? 12.101 -8.031 -24.545 1.00 91.44 77 GLY A N 1
ATOM 614 C CA . GLY A 1 77 ? 12.809 -7.233 -23.553 1.00 91.44 77 GLY A CA 1
ATOM 615 C C . GLY A 1 77 ? 14.309 -7.145 -23.786 1.00 91.44 77 GLY A C 1
ATOM 616 O O . GLY A 1 77 ? 14.932 -8.027 -24.372 1.00 91.44 77 GLY A O 1
ATOM 617 N N . PHE A 1 78 ? 14.881 -6.049 -23.300 1.00 92.38 78 PHE A N 1
ATOM 618 C CA . PHE A 1 78 ? 16.291 -5.719 -23.427 1.00 92.38 78 PHE A CA 1
ATOM 619 C C . PHE A 1 78 ? 16.915 -5.600 -22.046 1.00 92.38 78 PHE A C 1
ATOM 621 O O . PHE A 1 78 ? 16.382 -4.911 -21.172 1.00 92.38 78 PHE A O 1
ATOM 628 N N . VAL A 1 79 ? 18.055 -6.265 -21.862 1.00 93.31 79 VAL A N 1
ATOM 629 C CA . VAL A 1 79 ? 18.808 -6.216 -20.611 1.00 93.31 79 VAL A CA 1
ATOM 630 C C . VAL A 1 79 ? 19.821 -5.083 -20.653 1.00 93.31 79 VAL A C 1
ATOM 632 O O . VAL A 1 79 ? 20.577 -4.914 -21.612 1.00 93.31 79 VAL A O 1
ATOM 635 N N . SER A 1 80 ? 19.870 -4.336 -19.564 1.00 90.94 80 SER A N 1
ATOM 636 C CA . SER A 1 80 ? 20.778 -3.210 -19.370 1.00 90.94 80 SER A CA 1
ATOM 637 C C . SER A 1 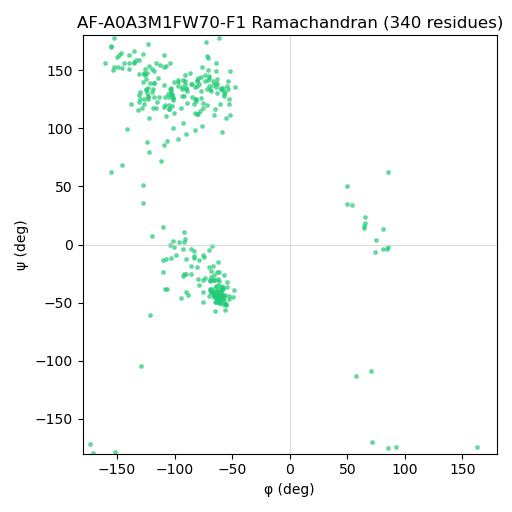80 ? 21.321 -3.194 -17.950 1.00 90.94 80 SER A C 1
ATOM 639 O O . SER A 1 80 ? 20.726 -3.811 -17.073 1.00 90.94 80 SER A O 1
ATOM 641 N N . ALA A 1 81 ? 22.403 -2.464 -17.700 1.00 89.62 81 ALA A N 1
ATOM 642 C CA . ALA A 1 81 ? 22.870 -2.154 -16.363 1.00 89.62 81 ALA A CA 1
ATOM 643 C C . ALA A 1 81 ? 23.027 -0.648 -16.153 1.00 89.62 81 ALA A C 1
ATOM 645 O O . ALA A 1 81 ? 23.477 0.070 -17.050 1.00 89.62 81 ALA A O 1
ATOM 646 N N . VAL A 1 82 ? 22.687 -0.205 -14.946 1.00 83.31 82 VAL A N 1
ATOM 647 C CA . VAL A 1 82 ? 22.934 1.146 -14.432 1.00 83.31 82 VAL A CA 1
ATOM 648 C C . VAL A 1 82 ? 23.663 0.984 -13.107 1.00 83.31 82 VAL A C 1
ATOM 650 O O . VAL A 1 82 ? 23.217 0.228 -12.247 1.00 83.31 82 VAL A O 1
ATOM 653 N N . ASP A 1 83 ? 24.824 1.626 -12.976 1.00 82.12 83 ASP A N 1
ATOM 654 C CA . ASP A 1 83 ? 25.662 1.574 -11.768 1.00 82.12 83 ASP A CA 1
ATOM 655 C C . ASP A 1 83 ? 25.939 0.143 -11.253 1.00 82.12 83 ASP A C 1
ATOM 657 O O . ASP A 1 83 ? 26.041 -0.116 -10.056 1.00 82.12 83 ASP A O 1
ATOM 661 N N . GLY A 1 84 ? 26.081 -0.806 -12.187 1.00 84.44 84 GLY A N 1
ATOM 662 C CA . GLY A 1 84 ? 26.400 -2.209 -11.906 1.00 84.44 84 GLY A CA 1
ATOM 663 C C . GLY A 1 84 ? 25.206 -3.103 -11.554 1.00 84.44 84 GLY A C 1
ATOM 664 O O . GLY A 1 84 ? 25.393 -4.311 -11.418 1.00 84.44 84 GLY A O 1
ATOM 665 N N . GLU A 1 85 ? 23.990 -2.564 -11.449 1.00 91.06 85 GLU A N 1
ATOM 666 C CA . GLU A 1 85 ? 22.766 -3.353 -11.276 1.00 91.06 85 GLU A CA 1
ATOM 667 C C . GLU A 1 85 ? 22.058 -3.577 -12.616 1.00 91.06 85 GLU A C 1
ATOM 669 O O . GLU A 1 85 ? 22.030 -2.680 -13.452 1.00 91.06 85 GLU A O 1
ATOM 674 N N . PHE A 1 86 ? 21.485 -4.768 -12.826 1.00 92.19 86 PHE A N 1
ATOM 675 C CA . PHE A 1 86 ? 20.765 -5.106 -14.055 1.00 92.19 86 PHE A CA 1
ATOM 676 C C . PHE A 1 86 ? 19.286 -4.697 -14.016 1.00 92.19 86 PHE A C 1
ATOM 678 O O . PHE A 1 86 ? 18.615 -4.779 -12.990 1.00 92.19 86 PHE A O 1
ATOM 685 N N . PHE A 1 87 ? 18.777 -4.337 -15.190 1.00 91.75 87 PHE A N 1
ATOM 686 C CA . PHE A 1 87 ? 17.411 -3.911 -15.466 1.00 91.75 87 PHE A CA 1
ATOM 687 C C . PHE A 1 87 ? 16.914 -4.604 -16.728 1.00 91.75 87 PHE A C 1
ATOM 689 O O . PHE A 1 87 ? 17.711 -4.963 -17.601 1.00 91.75 87 PHE A O 1
ATOM 696 N N . VAL A 1 88 ? 15.595 -4.724 -16.846 1.00 93.38 88 VAL A N 1
ATOM 697 C CA . VAL A 1 88 ? 14.944 -5.166 -18.081 1.00 93.38 88 VAL A CA 1
ATOM 698 C C . VAL A 1 88 ? 13.946 -4.108 -18.519 1.00 93.38 88 VAL A C 1
ATOM 700 O O . VAL A 1 88 ? 13.073 -3.730 -17.742 1.00 93.38 88 VAL A O 1
ATOM 703 N N . VAL A 1 89 ? 14.048 -3.651 -19.763 1.00 92.50 89 VAL A N 1
ATOM 704 C CA . VAL A 1 89 ? 12.997 -2.855 -20.409 1.00 92.50 89 VAL A CA 1
ATOM 705 C C . VAL A 1 89 ? 12.293 -3.758 -21.400 1.00 92.50 89 VAL A C 1
ATOM 707 O O . VAL A 1 89 ? 12.932 -4.234 -22.335 1.00 92.50 89 VAL A O 1
ATOM 710 N N . GLY A 1 90 ? 11.005 -4.020 -21.203 1.00 92.25 90 GLY A N 1
ATOM 711 C CA . GLY A 1 90 ? 10.282 -4.950 -22.063 1.00 92.25 90 GLY A CA 1
ATOM 712 C C . GLY A 1 90 ? 8.782 -4.719 -22.126 1.00 92.25 90 GLY A C 1
ATOM 713 O O . GLY A 1 90 ? 8.221 -3.929 -21.375 1.00 92.25 90 GLY A O 1
ATOM 714 N N . CYS A 1 91 ? 8.130 -5.401 -23.055 1.00 93.25 91 CYS A N 1
ATOM 715 C CA . CYS A 1 91 ? 6.702 -5.286 -23.328 1.00 93.25 91 CYS A CA 1
ATOM 716 C C . CYS A 1 91 ? 6.156 -6.596 -23.920 1.00 93.25 91 CYS A C 1
ATOM 718 O O . CYS A 1 91 ? 6.903 -7.563 -24.112 1.00 93.25 91 CYS A O 1
ATOM 720 N N . SER A 1 92 ? 4.846 -6.644 -24.170 1.00 93.00 92 SER A N 1
ATOM 721 C CA . SER A 1 92 ? 4.235 -7.734 -24.936 1.00 93.00 92 SER A CA 1
ATOM 722 C C . SER A 1 92 ? 4.611 -7.642 -26.417 1.00 93.00 92 SER A C 1
ATOM 724 O O . SER A 1 92 ? 4.971 -6.575 -26.921 1.00 93.00 92 SER A O 1
ATOM 726 N N . PHE A 1 93 ? 4.481 -8.748 -27.144 1.00 91.44 93 PHE A N 1
ATOM 727 C CA . PHE A 1 93 ? 4.679 -8.797 -28.590 1.00 91.44 93 PHE A CA 1
ATOM 728 C C . PHE A 1 93 ? 3.741 -7.835 -29.333 1.00 91.44 93 PHE A C 1
ATOM 730 O O . PHE A 1 93 ? 4.135 -7.198 -30.310 1.00 91.44 93 PHE A O 1
ATOM 737 N N . GLU A 1 94 ? 2.509 -7.687 -28.846 1.00 91.50 94 GLU A N 1
ATOM 738 C CA . GLU A 1 94 ? 1.513 -6.761 -29.391 1.00 91.50 94 GLU A CA 1
ATOM 739 C C . GLU A 1 94 ? 1.961 -5.303 -29.244 1.00 91.50 94 GLU A C 1
ATOM 741 O O . GLU A 1 94 ? 1.905 -4.537 -30.208 1.00 91.50 94 GLU A O 1
ATOM 746 N N . ALA A 1 95 ? 2.461 -4.931 -28.061 1.00 91.06 95 ALA A N 1
ATOM 747 C CA . ALA A 1 95 ? 2.998 -3.600 -27.807 1.00 91.06 95 ALA A CA 1
ATOM 748 C C . ALA A 1 95 ? 4.275 -3.347 -28.624 1.00 91.06 95 ALA A C 1
ATOM 750 O O . ALA A 1 95 ? 4.406 -2.288 -29.233 1.00 91.06 95 ALA A O 1
ATOM 751 N N . ALA A 1 96 ? 5.179 -4.326 -28.710 1.00 89.94 96 ALA A N 1
ATOM 752 C CA . ALA A 1 96 ? 6.381 -4.243 -29.536 1.00 89.94 96 ALA A CA 1
ATOM 753 C C . ALA A 1 96 ? 6.040 -4.036 -31.021 1.00 89.94 96 ALA A C 1
ATOM 755 O O . ALA A 1 96 ? 6.599 -3.152 -31.669 1.00 89.94 96 ALA A O 1
ATOM 756 N N . SER A 1 97 ? 5.080 -4.803 -31.542 1.00 89.0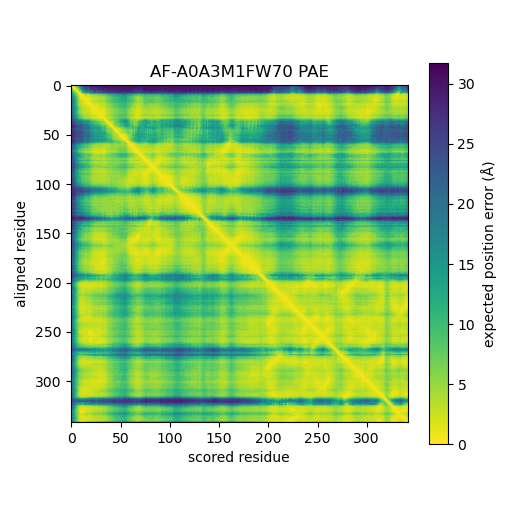6 97 SER A N 1
ATOM 757 C CA . SER A 1 97 ? 4.611 -4.695 -32.927 1.00 89.06 97 SER A CA 1
ATOM 758 C C . SER A 1 97 ? 3.993 -3.327 -33.204 1.00 89.06 97 SER A C 1
ATOM 760 O O . SER A 1 97 ? 4.317 -2.701 -34.208 1.00 89.06 97 SER A O 1
ATOM 762 N N . LEU A 1 98 ? 3.154 -2.832 -32.289 1.00 89.56 98 LEU A N 1
ATOM 763 C CA . LEU A 1 98 ? 2.547 -1.505 -32.375 1.00 89.56 98 LEU A CA 1
ATOM 764 C C . LEU A 1 98 ? 3.600 -0.386 -32.363 1.00 89.56 98 LEU A C 1
ATOM 766 O O . LEU A 1 98 ? 3.513 0.555 -33.151 1.00 89.56 98 LEU A O 1
ATOM 770 N N . LEU A 1 99 ? 4.605 -0.485 -31.490 1.00 87.12 99 LEU A N 1
ATOM 771 C CA . LEU A 1 99 ? 5.705 0.476 -31.447 1.00 87.12 99 LEU A CA 1
ATOM 772 C C . LEU A 1 99 ? 6.492 0.443 -32.764 1.00 87.12 99 LEU A C 1
ATOM 774 O O . LEU A 1 99 ? 6.724 1.483 -33.367 1.00 87.12 99 LEU A O 1
ATOM 778 N N . VAL A 1 100 ? 6.851 -0.729 -33.280 1.00 88.19 100 VAL A N 1
ATOM 779 C CA . VAL A 1 100 ? 7.596 -0.817 -34.547 1.00 88.19 100 VAL A CA 1
ATOM 780 C C . VAL A 1 100 ? 6.778 -0.279 -35.717 1.00 88.19 100 VAL A C 1
ATOM 782 O O . VAL A 1 100 ? 7.308 0.491 -36.511 1.00 88.19 100 VAL A O 1
ATOM 785 N N . GLU A 1 101 ? 5.493 -0.626 -35.802 1.00 86.56 101 GLU A N 1
ATOM 786 C CA . GLU A 1 101 ? 4.576 -0.123 -36.830 1.00 86.56 101 GLU A CA 1
ATOM 787 C C . GLU A 1 101 ? 4.530 1.410 -36.835 1.00 86.56 101 GLU A C 1
ATOM 789 O O . GLU A 1 101 ? 4.599 2.029 -37.897 1.00 86.56 101 GLU A O 1
ATOM 794 N N . ALA A 1 102 ? 4.474 2.021 -35.650 1.00 84.69 102 ALA A N 1
ATOM 795 C CA . ALA A 1 102 ? 4.444 3.467 -35.506 1.00 84.69 102 ALA A CA 1
ATOM 796 C C . ALA A 1 102 ? 5.781 4.128 -35.882 1.00 84.69 102 ALA A C 1
ATOM 798 O O . ALA A 1 102 ? 5.801 5.140 -36.574 1.00 84.69 102 ALA A O 1
ATOM 799 N N . PHE A 1 103 ? 6.911 3.575 -35.438 1.00 81.06 103 PHE A N 1
ATOM 800 C CA . PHE A 1 103 ? 8.223 4.205 -35.619 1.00 81.06 103 PHE A CA 1
ATOM 801 C C . PHE A 1 103 ? 8.888 3.891 -36.967 1.00 81.06 103 PHE A C 1
ATOM 803 O O . PHE A 1 103 ? 9.734 4.661 -37.423 1.00 81.06 103 PHE A O 1
ATOM 810 N N . ALA A 1 104 ? 8.541 2.765 -37.588 1.00 82.25 104 ALA A N 1
ATOM 811 C CA . ALA A 1 104 ? 9.221 2.233 -38.761 1.00 82.25 104 ALA A CA 1
ATOM 812 C C . ALA A 1 104 ? 8.279 1.335 -39.593 1.00 82.25 104 ALA A C 1
ATOM 814 O O . ALA A 1 104 ? 8.497 0.131 -39.757 1.00 82.25 104 ALA A O 1
ATOM 815 N N . SER A 1 105 ? 7.199 1.926 -40.116 1.00 78.19 105 SER A N 1
ATOM 816 C CA . SER A 1 105 ? 6.205 1.212 -40.926 1.00 78.19 105 SER A CA 1
ATOM 817 C C . SER A 1 105 ? 6.839 0.531 -42.148 1.00 78.19 105 SER A C 1
ATOM 819 O O . SER A 1 105 ? 7.518 1.189 -42.938 1.00 78.19 105 SER A O 1
ATOM 821 N N . GLY A 1 106 ? 6.563 -0.760 -42.349 1.00 72.19 106 GLY A N 1
ATOM 822 C CA . GLY A 1 106 ? 7.037 -1.511 -43.520 1.00 72.19 106 GLY A CA 1
ATOM 823 C C . GLY A 1 106 ? 8.479 -2.020 -43.424 1.00 72.19 106 GLY A C 1
ATOM 824 O O . GLY A 1 106 ? 9.041 -2.421 -44.439 1.00 72.19 106 GLY A O 1
ATOM 825 N N . CYS A 1 107 ? 9.082 -1.996 -42.234 1.00 72.94 107 CYS A N 1
ATOM 826 C CA . CYS A 1 107 ? 10.409 -2.554 -41.996 1.00 72.94 107 CYS A CA 1
ATOM 827 C C . CYS A 1 107 ? 10.413 -4.089 -41.891 1.00 72.94 107 CYS A C 1
ATOM 829 O O . CYS A 1 107 ? 9.510 -4.688 -41.308 1.00 72.94 107 CYS A O 1
ATOM 831 N N . ASP A 1 108 ? 11.482 -4.708 -42.400 1.00 75.06 108 ASP A N 1
ATOM 832 C CA . ASP A 1 108 ? 11.751 -6.141 -42.249 1.00 75.06 108 ASP A CA 1
ATOM 833 C C . ASP A 1 108 ? 12.170 -6.500 -40.808 1.00 75.06 108 ASP A C 1
ATOM 835 O O . ASP A 1 108 ? 12.638 -5.649 -40.047 1.00 75.06 108 ASP A O 1
ATOM 839 N N . SER A 1 109 ? 12.087 -7.789 -40.452 1.00 71.56 109 SER A N 1
ATOM 840 C CA . SER A 1 109 ? 12.357 -8.305 -39.095 1.00 71.56 109 SER A CA 1
ATOM 841 C C . SER A 1 109 ? 13.666 -7.822 -38.433 1.00 71.56 109 SER A C 1
ATOM 843 O O . SER A 1 109 ? 13.633 -7.557 -37.234 1.00 71.56 109 SER A O 1
ATOM 845 N N . PRO A 1 110 ? 14.817 -7.672 -39.123 1.00 74.12 110 PRO A N 1
ATOM 846 C CA . PRO A 1 110 ? 16.035 -7.163 -38.480 1.00 74.12 110 PRO A CA 1
ATOM 847 C C . PRO A 1 110 ? 15.941 -5.679 -38.093 1.00 74.12 110 PRO A C 1
ATOM 849 O O . PRO A 1 110 ? 16.526 -5.248 -37.103 1.00 74.12 110 PRO A O 1
ATOM 852 N N . ALA A 1 111 ? 15.193 -4.881 -38.859 1.00 74.81 111 ALA A N 1
ATOM 853 C CA . ALA A 1 111 ? 14.986 -3.467 -38.560 1.00 74.81 111 ALA A CA 1
ATOM 854 C C . ALA A 1 111 ? 14.031 -3.277 -37.366 1.00 74.81 111 ALA A C 1
ATOM 856 O O . ALA A 1 111 ? 14.200 -2.329 -36.600 1.00 74.81 111 ALA A O 1
ATOM 857 N N . THR A 1 112 ? 13.100 -4.212 -37.147 1.00 76.00 112 THR A N 1
ATOM 858 C CA . THR A 1 112 ? 12.236 -4.280 -35.955 1.00 76.00 112 THR A CA 1
ATOM 859 C C . THR A 1 112 ? 13.051 -4.304 -34.658 1.00 76.00 112 THR A C 1
ATOM 861 O O . THR A 1 112 ? 12.813 -3.485 -33.769 1.00 76.00 112 THR A O 1
ATOM 864 N N . GLU A 1 113 ? 14.042 -5.196 -34.550 1.00 79.62 113 GLU A N 1
ATOM 865 C CA . GLU A 1 113 ? 14.873 -5.318 -33.342 1.00 79.62 113 GLU A CA 1
ATOM 866 C C . GLU A 1 113 ? 15.691 -4.051 -33.077 1.00 79.62 113 GLU A C 1
ATOM 868 O O . GLU A 1 113 ? 15.763 -3.584 -31.941 1.00 79.62 113 GLU A O 1
ATOM 873 N N . VAL A 1 114 ? 16.251 -3.447 -34.129 1.00 83.88 114 VAL A N 1
ATOM 874 C CA . VAL A 1 114 ? 17.034 -2.206 -34.026 1.00 83.88 114 VAL A CA 1
ATOM 875 C C . VAL A 1 114 ? 16.176 -1.043 -33.527 1.00 83.88 114 VAL A C 1
ATOM 877 O O . VAL A 1 114 ? 16.619 -0.275 -32.670 1.00 83.88 114 VAL A O 1
ATOM 880 N N . VAL A 1 115 ? 14.944 -0.912 -34.028 1.00 83.62 115 VAL A N 1
ATOM 881 C CA . VAL A 1 115 ? 14.005 0.135 -33.598 1.00 83.62 115 VAL A CA 1
ATOM 882 C C . VAL A 1 115 ? 13.643 -0.043 -32.129 1.00 83.62 115 VAL A C 1
ATOM 884 O O . VAL A 1 115 ? 13.757 0.902 -31.350 1.00 83.62 115 VAL A O 1
ATOM 887 N N . LEU A 1 116 ? 13.265 -1.255 -31.724 1.00 84.31 116 LEU A N 1
ATOM 888 C CA . LEU A 1 116 ? 12.913 -1.545 -30.334 1.00 84.31 116 LEU A CA 1
ATOM 889 C C . LEU A 1 116 ? 14.095 -1.331 -29.387 1.00 84.31 116 LEU A C 1
ATOM 891 O O . LEU A 1 116 ? 13.926 -0.733 -28.325 1.00 84.31 116 LEU A O 1
ATOM 895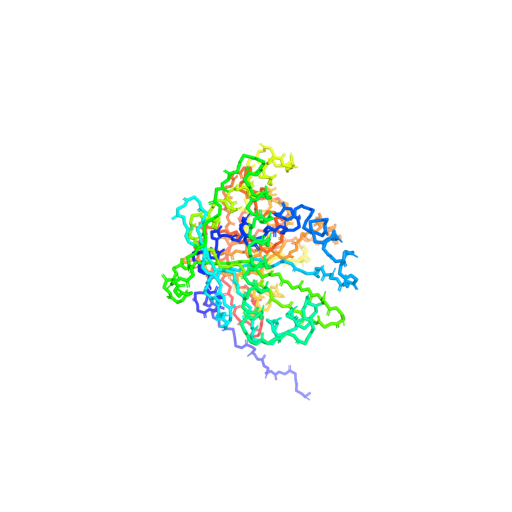 N N . TYR A 1 117 ? 15.298 -1.731 -29.798 1.00 84.12 117 TYR A N 1
ATOM 896 C CA . TYR A 1 117 ? 16.521 -1.480 -29.045 1.00 84.12 117 TYR A CA 1
ATOM 897 C C . TYR A 1 117 ? 16.784 0.022 -28.875 1.00 84.12 117 TYR A C 1
ATOM 899 O O . TYR A 1 117 ? 17.070 0.487 -27.771 1.00 84.12 117 TYR A O 1
ATOM 907 N N . TYR A 1 118 ? 16.641 0.809 -29.947 1.00 83.94 118 TYR A N 1
ATOM 908 C CA . TYR A 1 118 ? 16.784 2.265 -29.888 1.00 83.94 118 TYR A CA 1
ATOM 909 C C . TYR A 1 118 ? 15.763 2.905 -28.935 1.00 83.94 118 TYR A C 1
ATOM 911 O O . TYR A 1 118 ? 16.120 3.772 -28.130 1.00 83.94 118 TYR A O 1
ATOM 919 N N . LEU A 1 119 ? 14.503 2.463 -28.988 1.00 83.06 119 LEU A N 1
ATOM 920 C CA . LEU A 1 119 ? 13.450 2.939 -28.090 1.00 83.06 119 LEU A CA 1
ATOM 921 C C . LEU A 1 119 ? 13.760 2.587 -26.631 1.00 83.06 119 LEU A C 1
ATOM 923 O O . LEU A 1 119 ? 13.678 3.463 -25.769 1.00 83.06 119 LEU A O 1
ATOM 927 N N . ALA A 1 120 ? 14.185 1.351 -26.360 1.00 84.50 120 ALA A N 1
ATOM 928 C CA . ALA A 1 120 ? 14.582 0.907 -25.026 1.00 84.50 120 ALA A CA 1
ATOM 929 C C . ALA A 1 120 ? 15.757 1.732 -24.478 1.00 84.50 120 ALA A C 1
ATOM 931 O O . ALA A 1 120 ? 15.698 2.212 -23.344 1.00 84.50 120 ALA A O 1
ATOM 932 N N . LEU A 1 121 ? 16.787 1.976 -25.298 1.00 79.75 121 LEU A N 1
ATOM 933 C CA . LEU A 1 121 ? 17.938 2.814 -24.950 1.00 79.75 121 LEU A CA 1
ATOM 934 C C . LEU A 1 121 ? 17.498 4.232 -24.570 1.00 79.75 121 LEU A C 1
ATOM 936 O O . LEU A 1 121 ? 17.935 4.782 -23.559 1.00 79.75 121 LEU A O 1
ATOM 940 N N . ARG A 1 122 ? 16.614 4.834 -25.369 1.00 79.88 122 ARG A N 1
ATOM 941 C CA . ARG A 1 122 ? 16.135 6.197 -25.132 1.00 79.88 122 ARG A CA 1
ATOM 942 C C . ARG A 1 122 ? 15.262 6.300 -23.882 1.00 79.88 122 ARG A C 1
ATOM 944 O O . ARG A 1 122 ? 15.412 7.260 -23.120 1.00 79.88 122 ARG A O 1
ATOM 951 N N . LEU A 1 123 ? 14.380 5.324 -23.661 1.00 78.81 123 LEU A N 1
ATOM 952 C CA . LEU A 1 123 ? 13.540 5.241 -22.465 1.00 78.81 123 LEU A CA 1
ATOM 953 C C . LEU A 1 123 ? 14.394 5.132 -21.206 1.00 78.81 123 LEU A C 1
ATOM 955 O O . LEU A 1 123 ? 14.218 5.910 -20.273 1.00 78.81 123 LEU A O 1
ATOM 959 N N . LEU A 1 124 ? 15.351 4.209 -21.209 1.00 79.69 124 LEU A N 1
ATOM 960 C CA . LEU A 1 124 ? 16.197 3.958 -20.055 1.00 79.69 124 LEU A CA 1
ATOM 961 C C . LEU A 1 124 ? 17.145 5.122 -19.756 1.00 79.69 124 LEU A C 1
ATOM 963 O O . LEU A 1 124 ? 17.338 5.473 -18.597 1.00 79.69 124 LEU A O 1
ATOM 967 N N . ASN A 1 125 ? 17.692 5.772 -20.784 1.00 78.62 125 ASN A N 1
ATOM 968 C CA . ASN A 1 125 ? 18.488 6.982 -20.586 1.00 78.62 125 ASN A CA 1
ATOM 969 C C . ASN A 1 125 ? 17.653 8.117 -19.984 1.00 78.62 125 ASN A C 1
ATOM 971 O O . ASN A 1 125 ? 18.123 8.799 -19.078 1.00 78.62 125 ASN A O 1
ATOM 975 N N . SER A 1 126 ? 16.412 8.295 -20.450 1.00 76.19 126 SER A N 1
ATOM 976 C CA . SER A 1 126 ? 15.500 9.303 -19.896 1.00 76.19 126 SER A CA 1
ATOM 977 C C . SER A 1 126 ? 15.202 9.023 -18.423 1.00 76.19 126 SER A C 1
ATOM 979 O O . SER A 1 126 ? 15.343 9.915 -17.595 1.00 76.19 126 SER A O 1
ATOM 981 N N . LEU A 1 127 ? 14.872 7.769 -18.105 1.00 75.00 127 LEU A N 1
ATOM 982 C CA . LEU A 1 127 ? 14.632 7.275 -16.749 1.00 75.00 127 LEU A CA 1
ATOM 983 C C . LEU A 1 127 ? 15.822 7.550 -15.822 1.00 75.00 127 LEU A C 1
ATOM 985 O O . LEU A 1 127 ? 15.679 8.149 -14.761 1.00 75.00 127 LEU A O 1
ATOM 989 N N . ASN A 1 128 ? 17.010 7.141 -16.260 1.00 76.75 128 ASN A N 1
ATOM 990 C CA . ASN A 1 128 ? 18.240 7.292 -15.505 1.00 76.75 128 ASN A CA 1
ATOM 991 C C . ASN A 1 128 ? 18.546 8.772 -15.223 1.00 76.75 128 ASN A C 1
ATOM 993 O O . ASN A 1 128 ? 18.765 9.145 -14.074 1.00 76.75 128 ASN A O 1
ATOM 997 N N . MET A 1 129 ? 18.460 9.636 -16.241 1.00 76.06 129 MET A N 1
ATOM 998 C CA . MET A 1 129 ? 18.654 11.081 -16.073 1.00 76.06 129 MET A CA 1
ATOM 999 C C . MET A 1 129 ? 17.662 11.701 -15.086 1.00 76.06 129 MET A C 1
ATOM 1001 O O . MET A 1 129 ? 18.042 12.583 -14.315 1.00 76.06 129 MET A O 1
ATOM 1005 N N . SER A 1 130 ? 16.410 11.245 -15.089 1.00 73.06 130 SER A N 1
ATOM 1006 C CA . SER A 1 130 ? 15.403 11.718 -14.143 1.00 73.06 130 SER A CA 1
ATOM 1007 C C . SER A 1 130 ? 15.716 11.328 -12.693 1.00 73.06 130 SER A C 1
ATOM 1009 O O . SER A 1 130 ? 15.379 12.076 -11.777 1.00 73.06 130 SER A O 1
ATOM 1011 N N . TRP A 1 131 ? 16.381 10.193 -12.464 1.00 72.44 131 TRP A N 1
ATOM 1012 C CA . TRP A 1 131 ? 16.699 9.699 -11.120 1.00 72.44 131 TRP A CA 1
ATOM 1013 C C . TRP A 1 131 ? 18.020 10.222 -10.566 1.00 72.44 131 TRP A C 1
ATOM 1015 O O . TRP A 1 131 ? 18.098 10.595 -9.395 1.00 72.44 131 TRP A O 1
ATOM 1025 N N . THR A 1 132 ? 19.066 10.240 -11.390 1.00 71.44 132 THR A N 1
ATOM 1026 C CA . THR A 1 132 ? 20.435 10.563 -10.959 1.00 71.44 132 THR A CA 1
ATOM 1027 C C . THR A 1 132 ? 20.815 12.014 -11.260 1.00 71.44 132 THR A C 1
ATOM 1029 O O . THR A 1 132 ? 21.843 12.511 -10.790 1.00 71.44 132 THR A O 1
ATOM 1032 N N . GLY A 1 133 ? 19.974 12.727 -12.014 1.00 68.12 133 GLY A N 1
ATOM 1033 C CA . GLY A 1 133 ? 20.259 14.066 -12.504 1.00 68.12 133 GLY A CA 1
ATOM 1034 C C . GLY A 1 133 ? 21.330 14.076 -13.606 1.00 68.12 133 GLY A C 1
ATOM 1035 O O . GLY A 1 133 ? 21.745 13.036 -14.115 1.00 68.12 133 GLY A O 1
ATOM 1036 N N . PRO A 1 134 ? 21.833 15.263 -13.989 1.00 62.09 134 PRO A N 1
ATOM 1037 C CA . PRO A 1 134 ? 22.746 15.423 -15.127 1.00 62.09 134 PRO A CA 1
ATOM 1038 C C . PRO A 1 134 ? 24.159 14.854 -14.904 1.00 62.09 134 PRO A C 1
ATOM 1040 O O . PRO A 1 134 ? 24.979 14.876 -15.8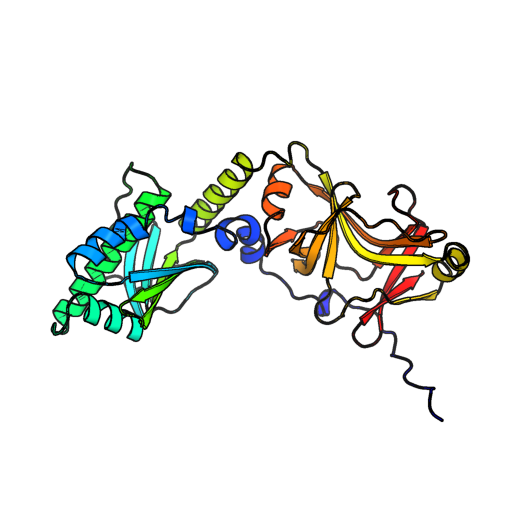21 1.00 62.09 134 PRO A O 1
ATOM 1043 N N . LYS A 1 135 ? 24.480 14.352 -13.703 1.00 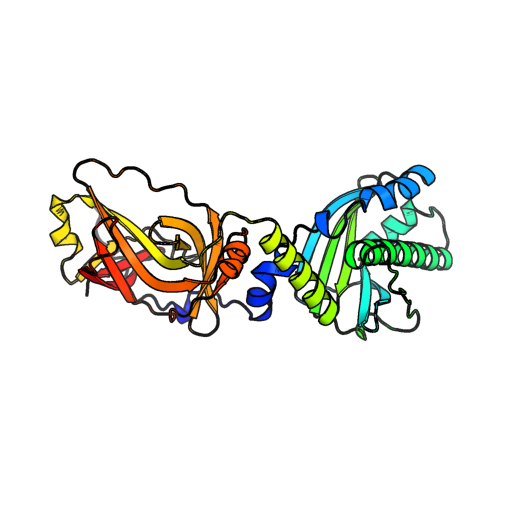58.50 135 LYS A N 1
ATOM 1044 C CA . LYS A 1 135 ? 25.724 13.610 -13.464 1.00 58.50 135 LYS A CA 1
ATOM 1045 C C . LYS A 1 135 ? 25.488 12.168 -13.911 1.00 58.50 135 LYS A C 1
ATOM 1047 O O . LYS A 1 135 ? 24.841 11.398 -13.214 1.00 58.50 135 LYS A O 1
ATOM 1052 N N . GLY A 1 136 ? 25.941 11.872 -15.127 1.00 56.25 136 GLY A N 1
ATOM 1053 C CA . GLY A 1 136 ? 25.570 10.674 -15.870 1.00 56.25 136 GLY A CA 1
ATOM 1054 C C . GLY A 1 136 ? 26.036 9.372 -15.227 1.00 56.25 136 GLY A C 1
ATOM 1055 O O . GLY A 1 136 ? 27.234 9.098 -15.187 1.00 56.25 136 GLY A O 1
ATOM 1056 N N . SER A 1 137 ? 25.084 8.538 -14.822 1.00 62.00 137 SER A N 1
ATOM 1057 C CA . SER A 1 137 ? 25.309 7.095 -14.755 1.00 62.00 137 SER A CA 1
ATOM 1058 C C . SER A 1 137 ? 25.366 6.547 -16.186 1.00 62.00 137 SER A C 1
ATOM 1060 O O . SER A 1 137 ? 24.551 6.919 -17.037 1.00 62.00 137 SER A O 1
ATOM 1062 N N . SER A 1 138 ? 26.350 5.698 -16.486 1.00 71.44 138 SER A N 1
ATOM 1063 C CA . SER A 1 138 ? 26.480 5.075 -17.805 1.00 71.44 138 SER A CA 1
ATOM 1064 C C . SER A 1 138 ? 25.514 3.901 -17.913 1.00 71.44 138 SER A C 1
ATOM 1066 O O . SER A 1 138 ? 25.704 2.882 -17.250 1.00 71.44 138 SER A O 1
ATOM 1068 N N . VAL A 1 139 ? 24.500 4.033 -18.762 1.00 78.25 139 VAL A N 1
ATOM 1069 C CA . VAL A 1 139 ? 23.626 2.919 -19.135 1.00 78.25 139 VAL A CA 1
ATOM 1070 C C . VAL A 1 139 ? 24.375 2.010 -20.112 1.00 78.25 139 VAL A C 1
ATOM 1072 O O . VAL A 1 139 ? 24.803 2.461 -21.175 1.00 78.25 139 VAL A O 1
ATOM 1075 N N . VAL A 1 140 ? 24.529 0.730 -19.768 1.00 85.38 140 VAL A N 1
ATOM 1076 C CA . VAL A 1 140 ? 25.194 -0.276 -20.614 1.00 85.38 140 VAL A CA 1
ATOM 1077 C C . VAL A 1 140 ? 24.199 -1.368 -20.981 1.00 85.38 140 VAL A C 1
ATOM 1079 O O . VAL A 1 140 ? 23.581 -1.949 -20.099 1.00 85.38 140 VAL A O 1
ATOM 1082 N N . PHE A 1 141 ? 24.041 -1.674 -22.266 1.00 84.56 141 PHE A N 1
ATOM 1083 C CA . PHE A 1 141 ? 23.180 -2.768 -22.726 1.00 84.56 141 PHE A CA 1
ATOM 1084 C C . PHE A 1 141 ? 23.953 -4.081 -22.856 1.00 84.56 141 PHE A C 1
ATOM 1086 O O . PHE A 1 141 ? 25.124 -4.093 -23.235 1.00 84.56 141 PHE A O 1
ATOM 1093 N N . TYR A 1 142 ? 23.270 -5.187 -22.569 1.00 89.88 142 TYR A N 1
ATOM 1094 C CA . TYR A 1 142 ? 23.807 -6.545 -22.619 1.00 89.88 142 TYR A CA 1
ATOM 1095 C C . TYR A 1 142 ? 22.964 -7.380 -23.590 1.00 89.88 142 TYR A C 1
ATOM 1097 O O . TYR A 1 142 ? 22.093 -8.122 -23.142 1.00 89.88 142 TYR A O 1
ATOM 1105 N N . PRO A 1 143 ? 23.192 -7.260 -24.913 1.00 83.69 143 PRO A N 1
ATOM 1106 C CA . PRO A 1 143 ? 22.348 -7.899 -25.928 1.00 83.69 143 PRO A CA 1
ATOM 1107 C C . PRO A 1 143 ? 22.356 -9.431 -25.838 1.00 83.69 143 PRO A C 1
ATOM 1109 O O . PRO A 1 143 ? 21.354 -10.071 -26.130 1.00 83.69 143 PRO A O 1
ATOM 1112 N N . GLU A 1 144 ? 23.461 -10.014 -25.375 1.00 87.06 144 GLU A N 1
ATOM 1113 C CA . GLU A 1 144 ? 23.613 -11.466 -25.219 1.00 87.06 144 GLU A CA 1
ATOM 1114 C C . GLU A 1 144 ? 22.920 -12.020 -23.963 1.00 87.06 144 GLU A C 1
ATOM 1116 O O . GLU A 1 144 ? 22.789 -13.233 -23.805 1.00 87.06 144 GLU A O 1
ATOM 1121 N N . LYS A 1 145 ? 22.504 -11.149 -23.032 1.00 91.00 145 LYS A N 1
ATOM 1122 C CA . LYS A 1 145 ? 21.923 -11.561 -21.753 1.00 91.00 145 LYS A CA 1
ATOM 1123 C C . LYS A 1 145 ? 20.410 -11.662 -21.875 1.00 91.00 145 LYS A C 1
ATOM 1125 O O . LYS A 1 145 ? 19.741 -10.707 -22.265 1.00 91.00 145 LYS A O 1
ATOM 1130 N N . LYS A 1 146 ? 19.850 -12.805 -21.478 1.00 89.62 146 LYS A N 1
ATOM 1131 C CA . LYS A 1 146 ? 18.397 -13.001 -21.507 1.00 89.62 146 LYS A CA 1
ATOM 1132 C C . LYS A 1 146 ? 17.742 -12.342 -20.302 1.00 89.62 146 LYS A C 1
ATOM 1134 O O . LYS A 1 146 ? 18.239 -12.420 -19.183 1.00 89.62 146 LYS A O 1
ATOM 1139 N N . GLN A 1 147 ? 16.558 -11.775 -20.508 1.00 89.75 147 GLN A N 1
ATOM 1140 C CA . GLN A 1 147 ? 15.728 -11.204 -19.439 1.00 89.75 147 GLN A CA 1
ATOM 1141 C C . GLN A 1 147 ? 15.442 -12.186 -18.287 1.00 89.75 147 GLN A C 1
ATOM 1143 O O . GLN A 1 147 ? 15.387 -11.779 -17.132 1.00 89.75 147 GLN A O 1
ATOM 1148 N N . SER A 1 148 ? 15.337 -13.489 -18.574 1.00 89.00 148 SER A N 1
ATOM 1149 C CA . SER A 1 148 ? 15.146 -14.542 -17.565 1.00 89.00 148 SER A CA 1
ATOM 1150 C C . SER A 1 148 ? 16.344 -14.727 -16.626 1.00 89.00 148 SER A C 1
ATOM 1152 O O . SER A 1 148 ? 16.200 -15.330 -15.567 1.00 89.00 148 SER A O 1
ATOM 1154 N N . GLU A 1 149 ? 17.523 -14.233 -17.010 1.00 90.88 149 GLU A N 1
ATOM 1155 C CA . GLU A 1 149 ? 18.773 -14.305 -16.239 1.00 90.88 149 GLU A CA 1
ATOM 1156 C C . GLU A 1 149 ? 18.975 -13.077 -15.338 1.00 90.88 149 GLU A C 1
ATOM 1158 O O . GLU A 1 149 ? 20.018 -12.930 -14.695 1.00 90.88 149 GLU A O 1
ATOM 1163 N N . VAL A 1 150 ? 18.010 -12.154 -15.321 1.00 92.00 150 VAL A N 1
ATOM 1164 C CA . VAL A 1 150 ? 18.050 -10.946 -14.499 1.00 92.00 150 VAL A CA 1
ATOM 1165 C C . VAL A 1 150 ? 17.165 -11.140 -13.274 1.00 92.00 150 VAL A C 1
ATOM 1167 O O . VAL A 1 150 ? 15.975 -11.442 -13.370 1.00 92.00 150 VAL A O 1
ATOM 1170 N N . GLU A 1 151 ? 17.748 -10.950 -12.094 1.00 92.12 151 GLU A N 1
ATOM 1171 C CA . GLU A 1 151 ? 16.994 -10.932 -10.847 1.00 92.12 151 GLU A CA 1
ATOM 1172 C C . GLU A 1 151 ? 16.342 -9.564 -10.649 1.00 92.12 151 GLU A C 1
ATOM 1174 O O . GLU A 1 151 ? 17.011 -8.556 -10.435 1.00 92.12 151 GLU A O 1
ATOM 1179 N N . THR A 1 152 ? 15.014 -9.541 -10.719 1.00 93.00 152 THR A N 1
ATOM 1180 C CA . THR A 1 152 ? 14.196 -8.339 -10.537 1.00 93.00 152 THR A CA 1
ATOM 1181 C C . THR A 1 152 ? 13.285 -8.527 -9.331 1.00 93.00 152 THR A C 1
ATOM 1183 O O . THR A 1 152 ? 12.705 -9.605 -9.161 1.00 93.00 152 THR A O 1
ATOM 1186 N N . VAL A 1 153 ? 13.118 -7.487 -8.514 1.00 94.12 153 VAL A N 1
ATOM 1187 C CA . VAL A 1 153 ? 12.264 -7.537 -7.307 1.00 94.12 153 VAL A CA 1
ATOM 1188 C C . VAL A 1 153 ? 10.996 -6.695 -7.427 1.00 94.12 153 VAL A C 1
ATOM 1190 O O . VAL A 1 153 ? 10.087 -6.818 -6.608 1.00 94.12 153 VAL A O 1
ATOM 1193 N N . GLY A 1 154 ? 10.929 -5.835 -8.437 1.00 94.00 154 GLY A N 1
ATOM 1194 C CA . GLY A 1 154 ? 9.793 -4.977 -8.719 1.00 94.00 154 GLY A CA 1
ATOM 1195 C C . GLY A 1 154 ? 10.000 -4.241 -10.029 1.00 94.00 154 GLY A C 1
ATOM 1196 O O . GLY A 1 154 ? 10.945 -4.515 -10.770 1.00 94.00 154 GLY A O 1
ATOM 1197 N N . GLY A 1 155 ? 9.123 -3.294 -10.315 1.00 92.00 155 GLY A N 1
ATOM 1198 C CA . GLY A 1 155 ? 9.212 -2.546 -11.547 1.00 92.00 155 GLY A CA 1
ATOM 1199 C C . GLY A 1 155 ? 8.284 -1.358 -11.627 1.00 92.00 155 GLY A C 1
ATOM 1200 O O . GLY A 1 155 ? 7.527 -1.054 -10.705 1.00 92.00 155 GLY A O 1
ATOM 1201 N N . VAL A 1 156 ? 8.360 -0.687 -12.766 1.00 90.06 156 VAL A N 1
ATOM 1202 C CA . VAL A 1 156 ? 7.459 0.393 -13.142 1.00 90.06 156 VAL A CA 1
ATOM 1203 C C . VAL A 1 156 ? 6.811 0.032 -14.464 1.00 90.06 156 VAL A C 1
ATOM 1205 O O . VAL A 1 156 ? 7.498 -0.263 -15.437 1.00 90.06 156 VAL A O 1
ATOM 1208 N N . THR A 1 157 ? 5.485 0.036 -14.490 1.00 90.88 157 THR A N 1
ATOM 1209 C CA . THR A 1 157 ? 4.698 -0.097 -15.715 1.00 90.88 157 THR A CA 1
ATOM 1210 C C . THR A 1 157 ? 4.378 1.296 -16.234 1.00 90.88 157 THR A C 1
ATOM 1212 O O . THR A 1 157 ? 3.860 2.124 -15.489 1.00 90.88 157 THR A O 1
ATOM 1215 N N . LEU A 1 158 ? 4.681 1.555 -17.496 1.00 87.94 158 LEU A N 1
ATOM 1216 C CA . LEU A 1 158 ? 4.263 2.733 -18.236 1.00 87.94 158 LEU A CA 1
ATOM 1217 C C . LEU A 1 158 ? 3.143 2.310 -19.185 1.00 87.94 158 LEU A C 1
ATOM 1219 O O . LEU A 1 158 ? 3.356 1.494 -20.080 1.00 87.94 158 LEU A O 1
ATOM 1223 N N . GLU A 1 159 ? 1.959 2.871 -18.972 1.00 90.31 159 GLU A N 1
ATOM 1224 C CA . GLU A 1 159 ? 0.777 2.673 -19.807 1.00 90.31 159 GLU A CA 1
ATOM 1225 C C . GLU A 1 159 ? 0.560 3.934 -20.641 1.00 90.31 159 GLU A C 1
ATOM 1227 O O . GLU A 1 159 ? 0.551 5.058 -20.123 1.00 90.31 159 GLU A O 1
ATOM 1232 N N . GLY A 1 160 ? 0.392 3.760 -21.946 1.00 88.62 160 GLY A N 1
ATOM 1233 C CA . GLY A 1 160 ? 0.216 4.872 -22.863 1.00 88.62 160 GLY A CA 1
ATOM 1234 C C . GLY A 1 160 ? -0.599 4.506 -24.088 1.00 88.62 160 GLY A C 1
ATOM 1235 O O . GLY A 1 160 ? -1.061 3.380 -24.251 1.00 88.62 160 GLY A O 1
ATOM 1236 N N . GLN A 1 161 ? -0.756 5.482 -24.971 1.00 90.44 161 GLN A N 1
ATOM 1237 C CA . GLN A 1 161 ? -1.370 5.319 -26.276 1.00 90.44 161 GLN A CA 1
ATOM 1238 C C . GLN A 1 161 ? -0.452 5.854 -27.365 1.00 90.44 161 GLN A C 1
ATOM 1240 O O . GLN A 1 161 ? 0.153 6.916 -27.214 1.00 90.44 161 GLN A O 1
ATOM 1245 N N . ILE A 1 162 ? -0.387 5.131 -28.477 1.00 87.25 162 ILE A N 1
ATOM 1246 C CA . ILE A 1 162 ? 0.268 5.552 -29.710 1.00 87.25 162 ILE A CA 1
ATOM 1247 C C . ILE A 1 162 ? -0.710 5.337 -30.862 1.00 87.25 162 ILE A C 1
ATOM 1249 O O . ILE A 1 162 ? -1.291 4.263 -31.003 1.00 87.25 162 ILE A O 1
ATOM 1253 N N . MET A 1 163 ? -0.982 6.392 -31.635 1.00 86.06 163 MET A N 1
ATOM 1254 C CA . MET A 1 163 ? -1.988 6.361 -32.716 1.00 86.06 163 MET A CA 1
ATOM 1255 C C . MET A 1 163 ? -3.382 5.881 -32.246 1.00 86.06 163 MET A C 1
ATOM 1257 O O . MET A 1 163 ? -4.097 5.193 -32.971 1.00 86.06 163 MET A O 1
ATOM 1261 N N . GLY A 1 164 ? -3.764 6.214 -31.007 1.00 87.31 164 GLY A N 1
ATOM 1262 C 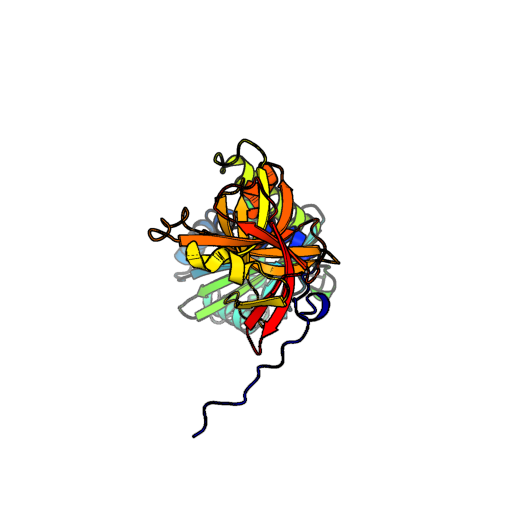CA . GLY A 1 164 ? -5.039 5.804 -30.399 1.00 87.31 164 GLY A CA 1
ATOM 1263 C C . GLY A 1 164 ? -5.108 4.337 -29.952 1.00 87.31 164 GLY A C 1
ATOM 1264 O O . GLY A 1 164 ? -6.161 3.894 -29.499 1.00 87.31 164 GLY A O 1
ATOM 1265 N N . ARG A 1 165 ? -4.010 3.578 -30.060 1.00 91.88 165 ARG A N 1
ATOM 1266 C CA . ARG A 1 165 ? -3.901 2.194 -29.581 1.00 91.88 165 ARG A CA 1
ATOM 1267 C C . ARG A 1 165 ? -3.089 2.161 -28.292 1.00 91.88 165 ARG A C 1
ATOM 1269 O O . ARG A 1 165 ? -2.044 2.803 -28.206 1.00 91.88 165 ARG A O 1
ATOM 1276 N N . ALA A 1 166 ? -3.580 1.429 -27.297 1.00 93.44 166 ALA A N 1
ATOM 1277 C CA . ALA A 1 166 ? -2.908 1.298 -26.012 1.00 93.44 166 ALA A CA 1
ATOM 1278 C C . ALA A 1 166 ? -1.629 0.456 -26.129 1.00 93.44 166 ALA A C 1
ATOM 1280 O O . ALA A 1 166 ? -1.582 -0.511 -26.890 1.00 93.44 166 ALA A O 1
ATOM 1281 N N . PHE A 1 167 ? -0.612 0.818 -25.355 1.00 90.81 167 PHE A N 1
ATOM 1282 C CA . PHE A 1 167 ? 0.621 0.058 -25.206 1.00 90.81 167 PHE A CA 1
ATOM 1283 C C . PHE A 1 167 ? 1.082 0.066 -23.747 1.00 90.81 167 PHE A C 1
ATOM 1285 O O . PHE A 1 167 ? 0.765 0.976 -22.977 1.00 90.81 167 PHE A O 1
ATOM 1292 N N . GLU A 1 168 ? 1.867 -0.946 -23.389 1.00 92.56 168 GLU A N 1
ATOM 1293 C CA . GLU A 1 168 ? 2.441 -1.103 -22.058 1.00 92.56 168 GLU A CA 1
ATOM 1294 C C . GLU A 1 168 ? 3.945 -1.376 -22.165 1.00 92.56 168 GLU A C 1
ATOM 1296 O O . GLU A 1 168 ? 4.364 -2.246 -22.928 1.00 92.56 168 GLU A O 1
ATOM 1301 N N . ILE A 1 169 ? 4.755 -0.649 -21.391 1.00 90.69 169 ILE A N 1
ATOM 1302 C CA . ILE A 1 169 ? 6.197 -0.882 -21.260 1.00 90.69 169 ILE A CA 1
ATOM 1303 C C . ILE A 1 169 ? 6.538 -1.085 -19.790 1.00 90.69 169 ILE A C 1
ATOM 1305 O O . ILE A 1 169 ? 6.178 -0.284 -18.932 1.00 90.69 169 ILE A O 1
ATOM 1309 N N . ASN A 1 170 ? 7.279 -2.144 -19.502 1.00 92.50 170 ASN A N 1
ATOM 1310 C CA . ASN A 1 170 ? 7.695 -2.531 -18.169 1.00 92.50 170 ASN A CA 1
ATOM 1311 C C . ASN A 1 170 ? 9.191 -2.284 -17.987 1.00 92.50 170 ASN A C 1
ATOM 1313 O O . ASN A 1 170 ? 10.016 -2.782 -18.752 1.00 92.50 170 ASN A O 1
ATOM 1317 N N . PHE A 1 171 ? 9.527 -1.548 -16.933 1.00 91.00 171 PHE A N 1
ATOM 1318 C CA . PHE A 1 171 ? 10.881 -1.380 -16.425 1.00 91.00 171 PHE A CA 1
ATOM 1319 C C . PHE A 1 171 ? 11.036 -2.282 -15.207 1.00 91.00 171 PHE A C 1
ATOM 1321 O O . PHE A 1 171 ? 10.555 -1.947 -14.126 1.00 91.00 171 PHE A O 1
ATOM 1328 N N . LEU A 1 172 ? 11.663 -3.442 -15.376 1.00 93.94 172 LEU A N 1
ATOM 1329 C CA . LEU A 1 172 ? 11.947 -4.357 -14.278 1.00 93.94 172 LEU A CA 1
ATOM 1330 C C . LEU A 1 172 ? 13.254 -3.941 -13.605 1.00 93.94 172 LEU A C 1
ATOM 1332 O O . LEU A 1 172 ? 14.281 -3.771 -14.267 1.00 93.94 172 LEU A O 1
ATOM 1336 N N . LEU A 1 173 ? 13.195 -3.772 -12.289 1.00 92.44 173 LEU A N 1
ATOM 1337 C CA . LEU A 1 173 ? 14.246 -3.182 -11.474 1.00 92.44 173 LEU A CA 1
ATOM 1338 C C . LEU A 1 173 ? 14.825 -4.221 -10.506 1.00 92.44 173 LEU A C 1
ATOM 1340 O O . LEU A 1 173 ? 14.101 -5.043 -9.926 1.00 92.44 173 LEU A O 1
ATOM 1344 N N . GLY A 1 174 ? 16.137 -4.140 -10.294 1.00 93.19 174 GLY A N 1
ATOM 1345 C CA . GLY A 1 174 ? 16.816 -4.853 -9.219 1.00 93.19 174 GLY A CA 1
ATOM 1346 C C . GLY A 1 174 ? 16.538 -4.251 -7.834 1.00 93.19 174 GLY A C 1
ATOM 1347 O O . GLY A 1 174 ? 15.868 -3.223 -7.677 1.00 93.19 174 GLY A O 1
ATOM 1348 N N . ALA A 1 175 ? 17.031 -4.927 -6.797 1.00 92.81 175 ALA A N 1
ATOM 1349 C CA . ALA A 1 175 ? 16.771 -4.570 -5.408 1.00 92.81 175 ALA A CA 1
ATOM 1350 C C . ALA A 1 175 ? 17.353 -3.215 -4.991 1.00 92.81 175 ALA A C 1
ATOM 1352 O O . ALA A 1 175 ? 16.702 -2.493 -4.230 1.00 92.81 175 ALA A O 1
ATOM 1353 N N . ASN A 1 176 ? 18.541 -2.854 -5.473 1.00 91.81 176 ASN A N 1
ATOM 1354 C CA . ASN A 1 176 ? 19.192 -1.600 -5.105 1.00 91.81 176 ASN A CA 1
ATOM 1355 C C . ASN A 1 176 ? 18.424 -0.412 -5.684 1.00 91.81 176 ASN A C 1
ATOM 1357 O O . ASN A 1 176 ? 18.187 0.562 -4.976 1.00 91.81 176 ASN A O 1
ATOM 1361 N N . SER A 1 177 ? 17.946 -0.522 -6.920 1.00 88.38 177 SER A N 1
ATOM 1362 C CA . SER A 1 177 ? 17.153 0.509 -7.589 1.00 88.38 177 SER A CA 1
ATOM 1363 C C . SER A 1 177 ? 15.805 0.726 -6.929 1.00 88.38 177 SER A C 1
ATOM 1365 O O . SER A 1 177 ? 15.436 1.867 -6.657 1.00 88.38 177 SER A O 1
ATOM 1367 N N . VAL A 1 178 ? 15.085 -0.349 -6.593 1.00 91.75 178 VAL A N 1
ATOM 1368 C CA . VAL A 1 178 ? 13.821 -0.226 -5.850 1.00 91.75 178 VAL A CA 1
ATOM 1369 C C . VAL A 1 178 ? 14.057 0.456 -4.498 1.00 91.75 178 VAL A C 1
ATOM 1371 O O . VAL A 1 178 ? 13.300 1.349 -4.123 1.00 91.75 178 VAL A O 1
ATOM 1374 N N . GLN A 1 179 ? 15.134 0.107 -3.786 1.00 92.12 179 GLN A N 1
ATOM 1375 C CA . GLN A 1 179 ? 15.491 0.752 -2.517 1.00 92.12 179 GLN A CA 1
ATOM 1376 C C . GLN A 1 179 ? 15.907 2.217 -2.680 1.00 92.12 179 GLN A C 1
ATOM 1378 O O . GLN A 1 179 ? 15.530 3.056 -1.862 1.00 92.12 179 GLN A O 1
ATOM 1383 N N . MET A 1 180 ? 16.664 2.537 -3.728 1.00 88.62 180 MET A N 1
ATOM 1384 C CA . MET A 1 180 ? 17.074 3.901 -4.044 1.00 88.62 180 MET A CA 1
ATOM 1385 C C . MET A 1 180 ? 15.847 4.778 -4.305 1.00 88.62 180 MET A C 1
ATOM 1387 O O . MET A 1 180 ? 15.703 5.832 -3.688 1.00 88.62 180 MET A O 1
ATOM 1391 N N . LEU A 1 181 ? 14.938 4.327 -5.172 1.00 86.69 181 LEU A N 1
ATOM 1392 C CA . LEU A 1 181 ? 13.709 5.047 -5.508 1.00 86.69 181 LEU A CA 1
ATOM 1393 C C . LEU A 1 181 ? 12.779 5.203 -4.302 1.00 86.69 181 LEU A C 1
ATOM 1395 O O . LEU A 1 181 ? 12.213 6.277 -4.093 1.00 86.69 181 LEU A O 1
ATOM 1399 N N . ASP A 1 182 ? 12.664 4.159 -3.477 1.00 90.94 182 ASP A N 1
ATOM 1400 C CA . ASP A 1 182 ? 11.952 4.210 -2.200 1.00 90.94 182 ASP A CA 1
ATOM 1401 C C . ASP A 1 182 ? 12.518 5.306 -1.285 1.00 90.94 182 ASP A C 1
ATOM 1403 O O . ASP A 1 182 ? 11.769 6.138 -0.771 1.00 90.94 182 ASP A O 1
ATOM 1407 N N . HIS A 1 183 ? 13.844 5.352 -1.129 1.00 89.88 183 HIS A N 1
ATOM 1408 C CA . HIS A 1 183 ? 14.517 6.333 -0.284 1.00 89.88 183 HIS A CA 1
ATOM 1409 C C . HIS A 1 183 ? 14.360 7.765 -0.809 1.00 89.88 183 HIS A C 1
ATOM 1411 O O . HIS A 1 183 ? 14.059 8.675 -0.032 1.00 89.88 183 HIS A O 1
ATOM 1417 N N . LEU A 1 184 ? 14.526 7.969 -2.120 1.00 85.38 184 LEU A N 1
ATOM 1418 C CA . LEU A 1 184 ? 14.339 9.272 -2.759 1.00 85.38 184 LEU A CA 1
ATOM 1419 C C . LEU A 1 184 ? 12.918 9.800 -2.533 1.00 85.38 184 LEU A C 1
ATOM 1421 O O . LEU A 1 184 ? 12.755 10.959 -2.146 1.00 85.38 184 LEU A O 1
ATOM 1425 N N . TRP A 1 185 ? 11.905 8.943 -2.694 1.00 87.50 185 TRP A N 1
ATOM 1426 C CA . TRP A 1 185 ? 10.511 9.331 -2.482 1.00 87.50 185 TRP A CA 1
ATOM 1427 C C . TRP A 1 185 ? 10.222 9.701 -1.027 1.00 87.50 185 TRP A C 1
ATOM 1429 O O . TRP A 1 18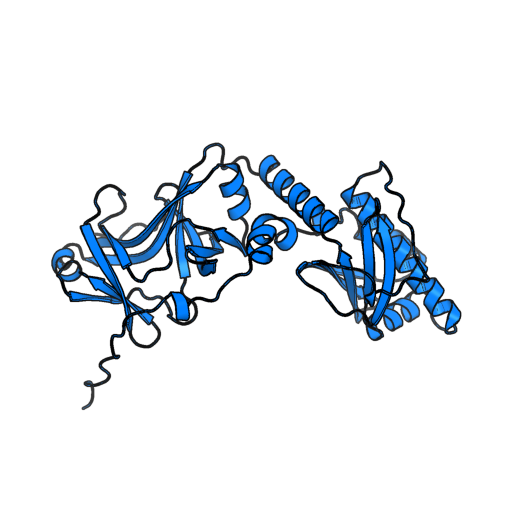5 ? 9.700 10.782 -0.753 1.00 87.50 185 TRP A O 1
ATOM 1439 N N . ARG A 1 186 ? 10.624 8.855 -0.071 1.00 89.50 186 ARG A N 1
ATOM 1440 C CA . ARG A 1 186 ? 10.440 9.144 1.363 1.00 89.50 186 ARG A CA 1
ATOM 1441 C C . ARG A 1 186 ? 11.116 10.437 1.775 1.00 89.50 186 ARG A C 1
ATOM 1443 O O . ARG A 1 186 ? 10.514 11.254 2.466 1.00 89.50 186 ARG A O 1
ATOM 1450 N N . ARG A 1 187 ? 12.344 10.663 1.304 1.00 87.56 187 ARG A N 1
ATOM 1451 C CA . ARG A 1 187 ? 13.061 11.913 1.555 1.00 87.56 187 ARG A CA 1
ATOM 1452 C C . ARG A 1 187 ? 12.292 13.111 1.001 1.00 87.56 187 ARG A C 1
ATOM 1454 O O . ARG A 1 187 ? 12.202 14.132 1.673 1.00 87.56 187 ARG A O 1
ATOM 1461 N N . GLN A 1 188 ? 11.714 13.000 -0.194 1.00 85.50 188 GLN A N 1
ATOM 1462 C CA . GLN A 1 188 ? 10.902 14.069 -0.771 1.00 85.50 188 GLN A CA 1
ATOM 1463 C C . GLN A 1 188 ? 9.638 14.351 0.053 1.00 85.50 188 GLN A C 1
ATOM 1465 O O . GLN A 1 188 ? 9.325 15.519 0.290 1.00 85.50 188 GLN A O 1
ATOM 1470 N N . ILE A 1 189 ? 8.935 13.318 0.525 1.00 86.94 189 ILE A N 1
ATOM 1471 C CA . ILE A 1 189 ? 7.778 13.477 1.422 1.00 86.94 189 ILE A CA 1
ATOM 1472 C C . ILE A 1 189 ? 8.197 14.231 2.682 1.00 86.94 189 ILE A C 1
ATOM 1474 O O . ILE A 1 189 ? 7.611 15.257 3.010 1.00 86.94 189 ILE A O 1
ATOM 1478 N N . GLN A 1 190 ? 9.270 13.785 3.334 1.00 85.12 190 GLN A N 1
ATOM 1479 C CA . GLN A 1 190 ? 9.779 14.407 4.557 1.00 85.12 190 GLN A CA 1
ATOM 1480 C C . GLN A 1 190 ? 10.178 15.878 4.350 1.00 85.12 190 GLN A C 1
ATOM 1482 O O . GLN A 1 190 ? 9.965 16.702 5.234 1.00 85.12 190 GLN A O 1
ATOM 1487 N N . LEU A 1 191 ? 10.729 16.230 3.183 1.00 83.81 191 LEU A N 1
ATOM 1488 C CA . LEU A 1 191 ? 11.103 17.612 2.855 1.00 83.81 191 LEU A CA 1
ATOM 1489 C C . LEU A 1 191 ? 9.903 18.505 2.517 1.00 83.81 191 LEU A C 1
ATOM 1491 O O . LEU A 1 191 ? 9.962 19.713 2.733 1.00 83.81 191 LEU A O 1
ATOM 1495 N N . THR A 1 192 ? 8.838 17.938 1.950 1.00 81.75 192 THR A N 1
ATOM 1496 C CA . THR A 1 192 ? 7.663 18.704 1.501 1.00 81.75 192 THR A CA 1
ATOM 1497 C C . THR A 1 192 ? 6.578 18.807 2.568 1.00 81.75 192 THR A C 1
ATOM 1499 O O . THR A 1 192 ? 5.805 19.766 2.568 1.00 81.75 192 THR A O 1
ATOM 1502 N N . GLN A 1 193 ? 6.526 17.859 3.503 1.00 79.50 193 GLN A N 1
ATOM 1503 C CA . GLN A 1 193 ? 5.461 17.756 4.488 1.00 79.50 193 GLN A CA 1
ATOM 1504 C C . GLN A 1 193 ? 5.856 18.407 5.817 1.00 79.50 193 GLN A C 1
ATOM 1506 O O . GLN A 1 193 ? 6.387 17.778 6.724 1.00 79.50 193 GLN A O 1
ATOM 1511 N N . THR A 1 194 ? 5.543 19.695 5.949 1.00 72.06 194 THR A N 1
ATOM 1512 C CA . THR A 1 194 ? 5.832 20.503 7.150 1.00 72.06 194 THR A CA 1
ATOM 1513 C C . THR A 1 194 ? 4.790 20.359 8.263 1.00 72.06 194 THR A C 1
ATOM 1515 O O . THR A 1 194 ? 4.971 20.914 9.344 1.00 72.06 194 THR A O 1
ATOM 1518 N N . GLN A 1 195 ? 3.695 19.630 8.021 1.00 78.38 195 GLN A N 1
ATOM 1519 C CA . GLN A 1 195 ? 2.574 19.515 8.965 1.00 78.38 195 GLN A CA 1
ATOM 1520 C C . GLN A 1 195 ? 2.921 18.728 10.234 1.00 78.38 195 GLN A C 1
ATOM 1522 O O . GLN A 1 195 ? 2.369 19.007 11.296 1.00 78.38 195 GLN A O 1
ATOM 1527 N N . TYR A 1 196 ? 3.837 17.765 10.140 1.00 81.38 196 TYR A N 1
ATOM 1528 C CA . TYR A 1 196 ? 4.192 16.878 11.243 1.00 81.38 196 TYR A CA 1
ATOM 1529 C C . TYR A 1 196 ? 5.596 17.224 11.739 1.00 81.38 196 TYR A C 1
ATOM 1531 O O . TYR A 1 196 ? 6.587 16.659 11.289 1.00 81.38 196 TYR A O 1
ATOM 1539 N N . THR A 1 197 ? 5.700 18.201 12.641 1.00 77.06 197 THR A N 1
ATOM 1540 C CA . THR A 1 197 ? 6.990 18.633 13.217 1.00 77.06 197 THR A CA 1
ATOM 1541 C C . THR A 1 197 ? 7.358 17.871 14.488 1.00 77.06 197 THR A C 1
ATOM 1543 O O . THR A 1 197 ? 8.539 17.717 14.794 1.00 77.06 197 THR A O 1
ATOM 1546 N N . ALA A 1 198 ? 6.359 17.346 15.197 1.00 83.88 198 ALA A N 1
ATOM 1547 C CA . ALA A 1 198 ? 6.519 16.463 16.344 1.00 83.88 198 ALA A CA 1
ATOM 1548 C C . ALA A 1 198 ? 6.001 15.059 16.006 1.00 83.88 198 ALA A C 1
ATOM 1550 O O . ALA A 1 198 ? 5.157 14.893 15.121 1.00 83.88 198 ALA A O 1
ATOM 1551 N N . GLY A 1 199 ? 6.529 14.049 16.701 1.00 89.06 199 GLY A N 1
ATOM 1552 C CA . GLY A 1 199 ? 5.915 12.722 16.712 1.00 89.06 199 GLY A CA 1
ATOM 1553 C C . GLY A 1 199 ? 4.500 12.764 17.292 1.00 89.06 199 GLY A C 1
ATOM 1554 O O . GLY A 1 199 ? 4.009 13.810 17.720 1.00 89.06 199 GLY A O 1
ATOM 1555 N N . GLY A 1 200 ? 3.840 11.617 17.311 1.00 92.81 200 GLY A N 1
ATOM 1556 C CA . GLY A 1 200 ? 2.479 11.520 17.813 1.00 92.81 200 GLY A CA 1
ATOM 1557 C C . GLY A 1 200 ? 2.107 10.097 18.172 1.00 92.81 200 GLY A C 1
ATOM 1558 O O . GLY A 1 200 ? 2.685 9.139 17.655 1.00 92.81 200 GLY A O 1
ATOM 1559 N N . GLU A 1 201 ? 1.133 9.980 19.058 1.00 94.75 201 GLU A N 1
ATOM 1560 C CA . GLU A 1 201 ? 0.507 8.708 19.369 1.00 94.75 201 GLU A CA 1
ATOM 1561 C C . GLU A 1 201 ? -0.547 8.421 18.303 1.00 94.75 201 GLU A C 1
ATOM 1563 O O . GLU A 1 201 ? -1.425 9.250 18.044 1.00 94.75 201 GLU A O 1
ATOM 1568 N N . ILE A 1 202 ? -0.454 7.257 17.665 1.00 95.19 202 ILE A N 1
ATOM 1569 C CA . ILE A 1 202 ? -1.557 6.736 16.873 1.00 95.19 202 ILE A CA 1
ATOM 1570 C C . ILE A 1 202 ? -2.350 5.735 17.699 1.00 95.19 202 ILE A C 1
ATOM 1572 O O . ILE A 1 202 ? -1.774 4.893 18.384 1.00 95.19 202 ILE A O 1
ATOM 1576 N N . THR A 1 203 ? -3.668 5.782 17.567 1.00 95.69 203 THR A N 1
ATOM 1577 C CA . THR A 1 203 ? -4.583 4.864 18.246 1.00 95.69 203 THR A CA 1
ATOM 1578 C C . THR A 1 203 ? -5.439 4.166 17.207 1.00 95.69 203 THR A C 1
ATOM 1580 O O . THR A 1 203 ? -6.040 4.816 16.349 1.00 95.69 203 THR A O 1
ATOM 1583 N N . LEU A 1 204 ? -5.473 2.835 17.265 1.00 96.81 204 LEU A N 1
ATOM 1584 C CA . LEU A 1 204 ? -6.234 2.010 16.335 1.00 96.81 204 LEU A CA 1
ATOM 1585 C C . LEU A 1 204 ? -7.615 1.739 16.936 1.00 96.81 204 LEU A C 1
ATOM 1587 O O . LEU A 1 204 ? -7.778 0.955 17.874 1.00 96.81 204 LEU A O 1
ATOM 1591 N N . GLU A 1 205 ? -8.608 2.436 16.399 1.00 95.75 205 GLU A N 1
ATOM 1592 C CA . GLU A 1 205 ? -10.001 2.374 16.815 1.00 95.75 205 GLU A CA 1
ATOM 1593 C C . GLU A 1 205 ? -10.788 1.527 15.818 1.00 95.75 205 GLU A C 1
ATOM 1595 O O . GLU A 1 205 ? -10.874 1.855 14.637 1.00 95.75 205 GLU A O 1
ATOM 1600 N N . LEU A 1 206 ? -11.370 0.427 16.290 1.00 95.94 206 LEU A N 1
ATOM 1601 C CA . LEU A 1 206 ? -12.207 -0.432 15.465 1.00 95.94 206 LEU A CA 1
ATOM 1602 C C . LEU A 1 206 ? -13.458 0.330 15.027 1.00 95.94 206 LEU A C 1
ATOM 1604 O O . LEU A 1 206 ? -13.693 0.491 13.834 1.00 95.94 206 LEU A O 1
ATOM 1608 N N . SER A 1 207 ? -14.224 0.831 15.997 1.00 94.38 207 SER A N 1
ATOM 1609 C CA . SER A 1 207 ? -15.450 1.592 15.766 1.00 94.38 207 SER A CA 1
ATOM 1610 C C . SER A 1 207 ? -15.684 2.609 16.874 1.00 94.38 207 SER A C 1
ATOM 1612 O O . SER A 1 207 ? -15.167 2.467 17.985 1.00 94.38 207 SER A O 1
ATOM 1614 N N . ALA A 1 208 ? -16.525 3.592 16.573 1.00 92.12 208 ALA A N 1
ATOM 1615 C CA . ALA A 1 208 ? -17.068 4.518 17.546 1.00 92.12 208 ALA A CA 1
ATOM 1616 C C . ALA A 1 208 ? -18.587 4.602 17.351 1.00 92.12 208 ALA A C 1
ATOM 1618 O O . ALA A 1 208 ? -19.057 4.907 16.254 1.00 92.12 208 ALA A O 1
ATOM 1619 N N . VAL A 1 209 ? -19.342 4.302 18.405 1.00 92.25 209 VAL A N 1
ATOM 1620 C CA . VAL A 1 209 ? -20.805 4.206 18.387 1.00 92.25 209 VAL A CA 1
ATOM 1621 C C . VAL A 1 209 ? -21.385 5.326 19.238 1.00 92.25 209 VAL A C 1
ATOM 1623 O O . VAL A 1 209 ? -21.004 5.503 20.393 1.00 92.25 209 VAL A O 1
ATOM 1626 N N . THR A 1 210 ? -22.306 6.101 18.676 1.00 91.94 210 THR A N 1
ATOM 1627 C CA . THR A 1 210 ? -23.040 7.120 19.431 1.00 91.94 210 THR A CA 1
ATOM 1628 C C . THR A 1 210 ? -24.191 6.464 20.181 1.00 91.94 210 THR A C 1
ATOM 1630 O O . THR A 1 210 ? -25.025 5.803 19.566 1.00 91.94 210 THR A O 1
ATOM 1633 N N . VAL A 1 211 ? -24.253 6.668 21.496 1.00 91.62 211 VAL A N 1
ATOM 1634 C CA . VAL A 1 211 ? -25.303 6.117 22.363 1.00 91.62 211 VAL A CA 1
ATOM 1635 C C . VAL A 1 211 ? -25.992 7.223 23.166 1.00 91.62 211 VAL A C 1
ATOM 1637 O O . VAL A 1 211 ? -25.335 8.198 23.549 1.00 91.62 211 VAL A O 1
ATOM 1640 N N . PRO A 1 212 ? -27.301 7.111 23.450 1.00 92.50 212 PRO A N 1
ATOM 1641 C CA . PRO A 1 212 ? -27.969 8.000 24.392 1.00 92.50 212 PRO A CA 1
ATOM 1642 C C . PRO A 1 212 ? -27.331 7.894 25.780 1.00 92.50 212 PRO A C 1
ATOM 1644 O O . PRO A 1 212 ? -27.103 6.799 26.291 1.00 92.50 212 PRO A O 1
ATOM 1647 N N . THR A 1 213 ? -27.080 9.029 26.431 1.00 89.62 213 THR A N 1
ATOM 1648 C CA . THR A 1 213 ? -26.426 9.056 27.754 1.00 89.62 213 THR A CA 1
ATOM 1649 C C . THR A 1 213 ? -27.248 8.314 28.812 1.00 89.62 213 THR A C 1
ATOM 1651 O O . THR A 1 213 ? -26.687 7.705 29.719 1.00 89.62 213 THR A O 1
ATOM 1654 N N . VAL A 1 214 ? -28.578 8.324 28.670 1.00 92.88 214 VAL A N 1
ATOM 1655 C CA . VAL A 1 214 ? -29.520 7.625 29.559 1.00 92.88 214 VAL A CA 1
ATOM 1656 C C . VAL A 1 214 ? -29.449 6.098 29.458 1.00 92.88 214 VAL A C 1
ATOM 1658 O O . VAL A 1 214 ? -29.816 5.427 30.414 1.00 92.88 214 VAL A O 1
ATOM 1661 N N . GLU A 1 215 ? -28.948 5.556 28.345 1.00 92.38 215 GLU A N 1
ATOM 1662 C CA . GLU A 1 215 ? -28.816 4.110 28.101 1.00 92.38 215 GLU A CA 1
ATOM 1663 C C . GLU A 1 215 ? -27.380 3.610 28.326 1.00 92.38 215 GLU A C 1
ATOM 1665 O O . GLU A 1 215 ? -27.108 2.417 28.224 1.00 92.38 215 GLU A O 1
ATOM 1670 N N . LEU A 1 216 ? -26.435 4.498 28.653 1.00 90.25 216 LEU A N 1
ATOM 1671 C CA . LEU A 1 216 ? -25.011 4.165 28.744 1.00 90.25 216 LEU A CA 1
ATOM 1672 C C . LEU A 1 216 ? -24.719 2.987 29.692 1.00 90.25 216 LEU A C 1
ATOM 1674 O O . LEU A 1 216 ? -23.843 2.175 29.403 1.00 90.25 216 LEU A O 1
ATOM 1678 N N . SER A 1 217 ? -25.447 2.876 30.808 1.00 91.25 217 SER A N 1
ATOM 1679 C CA . SER A 1 217 ? -25.300 1.757 31.750 1.00 91.25 217 SER A CA 1
ATOM 1680 C C . SER A 1 217 ? -25.630 0.408 31.124 1.00 91.25 217 SER A C 1
ATOM 1682 O O . SER A 1 217 ? -24.991 -0.588 31.455 1.00 91.25 217 SER A O 1
ATOM 1684 N N . ASP A 1 218 ? -26.595 0.380 30.210 1.00 91.88 218 ASP A N 1
ATOM 1685 C CA . ASP A 1 218 ? -27.068 -0.845 29.575 1.00 91.88 218 ASP A CA 1
ATOM 1686 C C . ASP A 1 218 ? -26.044 -1.306 28.537 1.00 91.88 218 ASP A C 1
ATOM 1688 O O . ASP A 1 218 ? -25.683 -2.482 28.499 1.00 91.88 218 ASP A O 1
ATOM 1692 N N . PHE A 1 219 ? -25.477 -0.359 27.782 1.00 91.62 219 PHE A N 1
ATOM 1693 C CA . PHE A 1 219 ? -24.383 -0.620 26.844 1.00 91.62 219 PHE A CA 1
ATOM 1694 C C . PHE A 1 219 ? -23.080 -1.047 27.527 1.00 91.62 219 PHE A C 1
ATOM 1696 O O . PHE A 1 219 ? -22.280 -1.730 26.902 1.00 91.62 219 PHE A O 1
ATOM 1703 N N . LEU A 1 220 ? -22.843 -0.658 28.781 1.00 92.94 220 LEU A N 1
ATOM 1704 C CA . LEU A 1 220 ? -21.650 -1.047 29.546 1.00 92.94 220 LEU A CA 1
ATOM 1705 C C . LEU A 1 220 ? -21.886 -2.260 30.458 1.00 92.94 220 LEU A C 1
ATOM 1707 O O . LEU A 1 220 ? -20.986 -2.650 31.201 1.00 92.94 220 LEU A O 1
ATOM 1711 N N . SER A 1 221 ? -23.084 -2.847 30.433 1.00 93.81 221 SER A N 1
ATOM 1712 C CA . SER A 1 221 ? -23.394 -4.020 31.244 1.00 93.81 221 SER A CA 1
ATOM 1713 C C . SER A 1 221 ? -22.665 -5.260 30.721 1.00 93.81 221 SER A C 1
ATOM 1715 O O . SER A 1 221 ? -22.527 -5.463 29.515 1.00 93.81 221 SER A O 1
ATOM 1717 N N . GLN A 1 222 ? -22.183 -6.105 31.634 1.00 95.62 222 GLN A N 1
ATOM 1718 C CA . GLN A 1 222 ? -21.498 -7.343 31.269 1.00 95.62 222 GLN A CA 1
ATOM 1719 C C . GLN A 1 222 ? -22.408 -8.226 30.399 1.00 95.62 222 GLN A C 1
ATOM 1721 O O . GLN A 1 222 ? -23.548 -8.516 30.767 1.00 95.62 222 GLN A O 1
ATOM 1726 N N . GLY A 1 223 ? -21.897 -8.664 29.248 1.00 94.06 223 GLY A N 1
ATOM 1727 C CA . GLY A 1 223 ? -22.642 -9.436 28.255 1.00 94.06 223 GLY A CA 1
ATOM 1728 C C . GLY A 1 223 ? -23.458 -8.601 27.263 1.00 94.06 223 GLY A C 1
ATOM 1729 O O . GLY A 1 223 ? -24.050 -9.186 26.353 1.00 94.06 223 GLY A O 1
ATOM 1730 N N . ALA A 1 224 ? -23.482 -7.267 27.384 1.00 94.06 224 ALA A N 1
ATOM 1731 C CA . ALA A 1 224 ? -24.097 -6.402 26.381 1.00 94.06 224 ALA A CA 1
ATOM 1732 C C . ALA A 1 224 ? -23.431 -6.611 25.017 1.00 94.06 224 ALA A C 1
ATOM 1734 O O . ALA A 1 224 ? -22.204 -6.626 24.912 1.00 94.06 224 ALA A O 1
ATOM 1735 N N . VAL A 1 225 ? -24.252 -6.772 23.977 1.00 94.56 225 VAL A N 1
ATOM 1736 C CA . VAL A 1 225 ? -23.799 -6.988 22.600 1.00 94.56 225 VAL A CA 1
ATOM 1737 C C . VAL A 1 225 ? -24.070 -5.733 21.785 1.00 94.56 225 VAL A C 1
ATOM 1739 O O . VAL A 1 225 ? -25.218 -5.319 21.635 1.00 94.56 225 VAL A O 1
ATOM 1742 N N . ILE A 1 226 ? -23.012 -5.153 21.232 1.00 95.06 226 ILE A N 1
ATOM 1743 C CA . ILE A 1 226 ? -23.049 -3.893 20.492 1.00 95.06 226 ILE A CA 1
ATOM 1744 C C . ILE A 1 226 ? -22.677 -4.177 19.040 1.00 95.06 226 ILE A C 1
ATOM 1746 O O . ILE A 1 226 ? -21.597 -4.701 18.774 1.00 95.06 226 ILE A O 1
ATOM 1750 N N . ASP A 1 227 ? -23.553 -3.836 18.094 1.00 94.62 227 ASP A N 1
ATOM 1751 C CA . ASP A 1 227 ? -23.232 -3.889 16.663 1.00 94.62 227 ASP A CA 1
ATOM 1752 C C . ASP A 1 227 ? -22.262 -2.745 16.330 1.00 94.62 227 ASP A C 1
ATOM 1754 O O . ASP A 1 227 ? -22.573 -1.575 16.547 1.00 94.62 227 ASP A O 1
ATOM 1758 N N . LEU A 1 228 ? -21.069 -3.081 15.834 1.00 94.31 228 LEU A N 1
ATOM 1759 C CA . LEU A 1 228 ? -20.027 -2.096 15.521 1.00 94.31 228 LEU A CA 1
ATOM 1760 C C . LEU A 1 228 ? -20.173 -1.501 14.123 1.00 94.31 228 LEU A C 1
ATOM 1762 O O . LEU A 1 228 ? -19.383 -0.642 13.735 1.00 94.31 228 LEU A O 1
ATOM 1766 N N . GLU A 1 229 ? -21.142 -1.995 13.358 1.00 91.75 229 GLU A N 1
ATOM 1767 C CA . GLU A 1 229 ? -21.455 -1.597 11.996 1.00 91.75 229 GLU A CA 1
ATOM 1768 C C . GLU A 1 229 ? -20.383 -1.879 10.938 1.00 91.75 229 GLU A C 1
ATOM 1770 O O . GLU A 1 229 ? -20.457 -1.382 9.814 1.00 91.75 229 GLU A O 1
ATOM 1775 N N . ILE A 1 230 ? -19.419 -2.741 11.253 1.00 92.62 230 ILE A N 1
ATOM 1776 C CA . ILE A 1 230 ? -18.286 -3.065 10.379 1.00 92.62 230 ILE A CA 1
ATOM 1777 C C . ILE A 1 230 ? -18.508 -4.418 9.720 1.00 92.62 230 ILE A C 1
ATOM 1779 O O . ILE A 1 230 ? -18.870 -5.383 10.385 1.00 92.62 230 ILE A O 1
ATOM 1783 N N . SER A 1 231 ? -18.255 -4.521 8.415 1.00 91.88 231 SER A N 1
ATOM 1784 C CA . SER A 1 231 ? -18.318 -5.809 7.718 1.00 91.88 231 SER A CA 1
ATOM 1785 C C . SER A 1 231 ? -17.174 -6.726 8.150 1.00 91.88 231 SER A C 1
ATOM 1787 O O . SER A 1 231 ? -16.012 -6.325 8.128 1.00 91.88 231 SER A O 1
ATOM 1789 N N . SER A 1 232 ? -17.482 -7.990 8.445 1.00 89.00 232 SER A N 1
ATOM 1790 C CA . SER A 1 232 ? -16.472 -9.000 8.782 1.00 89.00 232 SER A CA 1
ATOM 1791 C C . SER A 1 232 ? -15.602 -9.421 7.592 1.00 89.00 232 SER A C 1
ATOM 1793 O O . SER A 1 232 ? -14.512 -9.947 7.792 1.00 89.00 232 SER A O 1
ATOM 1795 N N . ARG A 1 233 ? -16.051 -9.184 6.349 1.00 88.19 233 ARG A N 1
ATOM 1796 C CA . ARG A 1 233 ? -15.324 -9.579 5.124 1.00 88.19 233 ARG A CA 1
ATOM 1797 C C . ARG A 1 233 ? -14.195 -8.626 4.749 1.00 88.19 233 ARG A C 1
ATOM 1799 O O . ARG A 1 233 ? -13.244 -9.019 4.084 1.00 88.19 233 ARG A O 1
ATOM 1806 N N . SER A 1 234 ? -14.339 -7.357 5.105 1.00 89.56 234 SER A N 1
ATOM 1807 C CA . SER A 1 234 ? -13.338 -6.324 4.845 1.00 89.56 234 SER A CA 1
ATOM 1808 C C . SER A 1 234 ? -13.361 -5.330 5.999 1.00 89.56 234 SER A C 1
ATOM 1810 O O . SER A 1 234 ? -13.817 -4.196 5.817 1.00 89.56 234 SER A O 1
ATOM 1812 N N . PRO A 1 235 ? -12.924 -5.760 7.192 1.00 93.69 235 PRO A N 1
ATOM 1813 C CA . PRO A 1 235 ? -12.985 -4.922 8.369 1.00 93.69 235 PRO A CA 1
ATOM 1814 C C . PRO A 1 235 ? -12.088 -3.698 8.192 1.00 93.69 235 PRO A C 1
ATOM 1816 O O . PRO A 1 235 ? -10.983 -3.764 7.645 1.00 93.69 235 PRO A O 1
ATOM 1819 N N . THR A 1 236 ? -12.595 -2.559 8.642 1.00 95.88 236 THR A N 1
ATOM 1820 C CA . THR A 1 236 ? -11.898 -1.275 8.607 1.00 95.88 236 THR A CA 1
ATOM 1821 C C . THR A 1 236 ? -11.733 -0.754 10.019 1.00 95.88 236 THR A C 1
ATOM 1823 O O . THR A 1 236 ? -12.596 -1.000 10.855 1.00 95.88 236 THR A O 1
ATOM 1826 N N . ALA A 1 237 ? -10.677 0.015 10.249 1.00 95.88 237 ALA A N 1
ATOM 1827 C CA . ALA A 1 237 ? -10.463 0.744 11.488 1.00 95.88 237 ALA A CA 1
ATOM 1828 C C . ALA A 1 237 ? -10.233 2.227 11.200 1.00 95.88 237 ALA A C 1
ATOM 1830 O O . ALA A 1 237 ? -9.708 2.615 10.147 1.00 95.88 237 ALA A O 1
ATOM 1831 N N . ASN A 1 238 ? -10.619 3.053 12.161 1.00 95.56 238 ASN A N 1
ATOM 1832 C CA . ASN A 1 238 ? -10.174 4.426 12.250 1.00 95.56 238 ASN A CA 1
ATOM 1833 C C . ASN A 1 238 ? -8.780 4.448 12.897 1.00 95.56 238 ASN A C 1
ATOM 1835 O O . ASN A 1 238 ? -8.476 3.703 13.828 1.00 95.56 238 ASN A O 1
ATOM 1839 N N . VAL A 1 239 ? -7.925 5.329 12.401 1.00 95.75 239 VAL A N 1
ATOM 1840 C CA . VAL A 1 239 ? -6.646 5.670 13.013 1.00 95.75 239 VAL A CA 1
ATOM 1841 C C . VAL A 1 239 ? -6.799 7.077 13.554 1.00 95.75 239 VAL A C 1
ATOM 1843 O O . VAL A 1 239 ? -7.070 8.016 12.796 1.00 95.75 239 VAL A O 1
ATOM 1846 N N . LEU A 1 240 ? -6.658 7.210 14.865 1.00 94.38 240 LEU A N 1
ATOM 1847 C CA . LEU A 1 240 ? -6.619 8.497 15.540 1.00 94.38 240 LEU A CA 1
ATOM 1848 C C . LEU A 1 240 ? -5.159 8.929 15.665 1.00 94.38 240 LEU A C 1
ATOM 1850 O O . LEU A 1 240 ? -4.304 8.087 15.919 1.00 94.38 240 LEU A O 1
ATOM 1854 N N . LEU A 1 241 ? -4.876 10.217 15.497 1.00 93.56 241 LEU A N 1
ATOM 1855 C CA . LEU A 1 241 ? -3.567 10.815 15.751 1.00 93.56 241 LEU A CA 1
ATOM 1856 C C . LEU A 1 241 ? -3.715 11.815 16.898 1.00 93.56 241 LEU A C 1
ATOM 1858 O O . LEU A 1 241 ? -4.449 12.797 16.763 1.00 93.56 241 LEU A O 1
ATOM 1862 N N . ASN A 1 242 ? -3.029 11.566 18.015 1.00 92.06 242 ASN A N 1
ATOM 1863 C CA . ASN A 1 242 ? -3.140 12.344 19.254 1.00 92.06 242 ASN A CA 1
ATOM 1864 C C . ASN A 1 242 ? -4.616 12.528 19.671 1.00 92.06 242 ASN A C 1
ATOM 1866 O O . ASN A 1 242 ? -5.101 13.655 19.813 1.00 92.06 242 ASN A O 1
ATOM 1870 N N . GLY A 1 243 ? -5.360 11.418 19.707 1.00 89.38 243 GLY A N 1
ATOM 1871 C CA . GLY A 1 243 ? -6.783 11.370 20.060 1.00 89.38 243 GLY A CA 1
ATOM 1872 C C . GLY A 1 243 ? -7.766 11.896 19.012 1.00 89.38 243 GLY A C 1
ATOM 1873 O O . GLY A 1 243 ? -8.975 11.761 19.190 1.00 89.38 243 GLY A O 1
ATOM 1874 N N . LYS A 1 244 ? -7.297 12.476 17.901 1.00 90.75 244 LYS A N 1
ATOM 1875 C CA . LYS A 1 244 ? -8.168 13.065 16.870 1.00 90.75 244 LYS A CA 1
ATOM 1876 C C . LYS A 1 244 ? -8.340 12.134 15.671 1.00 90.75 244 LYS A C 1
ATOM 1878 O O . LYS A 1 244 ? -7.344 11.565 15.226 1.00 90.75 244 LYS A O 1
ATOM 1883 N N . PRO A 1 245 ? -9.550 12.019 15.085 1.00 91.62 245 PRO A N 1
ATOM 1884 C CA . PRO A 1 245 ? -9.750 11.278 13.844 1.00 91.62 245 PRO A CA 1
ATOM 1885 C C . PRO A 1 245 ? -8.789 11.754 12.760 1.00 91.62 245 PRO A C 1
ATOM 1887 O O . PRO A 1 245 ? -8.729 12.946 12.460 1.00 91.62 245 PRO A O 1
ATOM 1890 N N . TRP A 1 246 ? -8.030 10.820 12.190 1.00 93.00 246 TRP A N 1
ATOM 1891 C CA . TRP A 1 246 ? -7.021 11.141 11.188 1.00 93.00 246 TRP A CA 1
ATOM 1892 C C . TRP A 1 246 ? -7.284 10.405 9.880 1.00 93.00 246 TRP A C 1
ATOM 1894 O O . TRP A 1 246 ? -7.546 11.040 8.856 1.00 93.00 246 TRP A O 1
ATOM 1904 N N . LYS A 1 247 ? -7.286 9.070 9.908 1.00 94.62 247 LYS A N 1
ATOM 1905 C CA . LYS A 1 247 ? -7.490 8.229 8.718 1.00 94.62 247 LYS A CA 1
ATOM 1906 C C . LYS A 1 247 ? -8.487 7.115 8.991 1.00 94.62 247 LYS A C 1
ATOM 1908 O O . LYS A 1 247 ? -8.673 6.705 10.130 1.00 94.62 247 LYS A O 1
ATOM 1913 N N . ARG A 1 248 ? -9.081 6.574 7.932 1.00 95.12 248 ARG A N 1
ATOM 1914 C CA . ARG A 1 248 ? -9.730 5.260 7.946 1.00 95.12 248 ARG A CA 1
ATOM 1915 C C . ARG A 1 248 ? -9.007 4.350 6.973 1.00 95.12 248 ARG A C 1
ATOM 1917 O O . ARG A 1 248 ? -8.642 4.772 5.871 1.00 95.12 248 ARG A O 1
ATOM 1924 N N . GLY A 1 249 ? -8.820 3.104 7.380 1.00 96.25 249 GLY A N 1
ATOM 1925 C CA . GLY A 1 249 ? -8.127 2.123 6.571 1.00 96.25 249 GLY A CA 1
ATOM 1926 C C . GLY A 1 249 ? -8.652 0.712 6.747 1.00 96.25 249 GLY A C 1
ATOM 1927 O O . GLY A 1 249 ? -9.386 0.410 7.688 1.00 96.25 249 GLY A O 1
ATOM 1928 N N . LYS A 1 250 ? -8.274 -0.148 5.807 1.00 96.88 250 LYS A N 1
ATOM 1929 C CA . LYS A 1 250 ? -8.596 -1.573 5.851 1.00 96.88 250 LYS A CA 1
ATOM 1930 C C . LYS A 1 250 ? -7.615 -2.285 6.776 1.00 96.88 250 LYS A C 1
ATOM 1932 O O . LYS A 1 250 ? -6.417 -2.005 6.726 1.00 96.88 250 LYS A O 1
ATOM 1937 N N . LEU A 1 251 ? -8.136 -3.175 7.615 1.00 97.12 251 LEU A N 1
ATOM 1938 C CA . LEU A 1 251 ? -7.335 -3.979 8.528 1.00 97.12 251 LEU A CA 1
ATOM 1939 C C . LEU A 1 251 ? -6.679 -5.148 7.799 1.00 97.12 251 LEU A C 1
ATOM 1941 O O . LEU A 1 251 ? -7.304 -5.836 6.991 1.00 97.12 251 LEU A O 1
ATOM 1945 N N . TYR A 1 252 ? -5.420 -5.366 8.144 1.00 97.38 252 TYR A N 1
ATOM 1946 C CA . TYR A 1 252 ? -4.584 -6.468 7.707 1.00 97.38 252 TYR A CA 1
ATOM 1947 C C . TYR A 1 252 ? -3.827 -7.033 8.907 1.00 97.38 252 TYR A C 1
ATOM 1949 O O . TYR A 1 252 ? -3.723 -6.406 9.966 1.00 97.38 252 TYR A O 1
ATOM 1957 N N . GLN A 1 253 ? -3.251 -8.208 8.704 1.00 96.44 253 GLN A N 1
ATOM 1958 C CA . GLN A 1 253 ? -2.277 -8.807 9.597 1.00 96.44 253 GLN A CA 1
ATOM 1959 C C . GLN A 1 253 ? -0.876 -8.641 9.006 1.00 96.44 253 GLN A C 1
ATOM 1961 O O . GLN A 1 253 ? -0.647 -8.939 7.837 1.00 96.44 253 GLN A O 1
ATOM 1966 N N . PHE A 1 254 ? 0.076 -8.186 9.817 1.00 96.81 254 PHE A N 1
ATOM 1967 C CA . PHE A 1 254 ? 1.497 -8.251 9.491 1.00 96.81 254 PHE A CA 1
ATOM 1968 C C . PHE A 1 254 ? 2.215 -9.030 10.588 1.00 96.81 254 PHE A C 1
ATOM 1970 O O . PHE A 1 254 ? 2.358 -8.547 11.716 1.00 96.81 254 PHE A O 1
ATOM 1977 N N . LYS A 1 255 ? 2.661 -10.250 10.268 1.00 94.56 255 LYS A N 1
ATOM 1978 C CA . LYS A 1 255 ? 3.178 -11.203 11.262 1.00 94.56 255 LYS A CA 1
ATOM 1979 C C . LYS A 1 255 ? 2.101 -11.461 12.327 1.00 94.56 255 LYS A C 1
ATOM 1981 O O . LYS A 1 255 ? 1.050 -11.987 11.998 1.00 94.56 255 LYS A O 1
ATOM 1986 N N . ASN A 1 256 ? 2.316 -11.043 13.575 1.00 95.31 256 ASN A N 1
ATOM 1987 C CA . ASN A 1 256 ? 1.348 -11.196 14.673 1.00 95.31 256 ASN A CA 1
ATOM 1988 C C . ASN A 1 256 ? 0.732 -9.861 15.127 1.00 95.31 256 ASN A C 1
ATOM 1990 O O . ASN A 1 256 ? 0.172 -9.787 16.221 1.00 95.31 256 ASN A O 1
ATOM 1994 N N . PHE A 1 257 ? 0.867 -8.800 14.328 1.00 97.62 257 PHE A N 1
ATOM 1995 C CA . PHE A 1 257 ? 0.430 -7.450 14.680 1.00 97.62 257 PHE A CA 1
ATOM 1996 C C . PHE A 1 257 ? -0.575 -6.894 13.675 1.00 97.62 257 PHE A C 1
ATOM 1998 O O . PHE A 1 257 ? -0.583 -7.284 12.503 1.00 97.62 257 PHE A O 1
ATOM 2005 N N . PHE A 1 258 ? -1.422 -5.974 14.132 1.00 97.62 258 PHE A N 1
ATOM 2006 C CA . PHE A 1 258 ? -2.331 -5.273 13.238 1.00 97.62 258 PHE A CA 1
ATOM 2007 C C . PHE A 1 258 ? -1.556 -4.374 12.278 1.00 97.62 258 PHE A C 1
ATOM 2009 O O . PHE A 1 258 ? -0.596 -3.685 12.646 1.00 97.62 258 PHE A O 1
ATOM 2016 N N . ALA A 1 259 ? -2.033 -4.346 11.042 1.00 97.62 259 ALA A N 1
ATOM 2017 C CA . ALA A 1 259 ? -1.623 -3.407 10.022 1.00 97.62 259 ALA A CA 1
ATOM 2018 C C . ALA A 1 259 ? -2.854 -2.705 9.439 1.00 97.62 259 ALA A C 1
ATOM 2020 O O . ALA A 1 259 ? -3.935 -3.288 9.355 1.00 97.62 259 ALA A O 1
ATOM 2021 N N . VAL A 1 260 ? -2.699 -1.445 9.036 1.00 97.44 260 VAL A N 1
ATOM 2022 C CA . VAL A 1 260 ? -3.792 -0.641 8.477 1.00 97.44 260 VAL A CA 1
ATOM 2023 C C . VAL A 1 260 ? -3.356 -0.033 7.159 1.00 97.44 260 VAL A C 1
ATOM 2025 O O . VAL A 1 260 ? -2.441 0.785 7.129 1.00 97.44 260 VAL A O 1
ATOM 2028 N N . GLU A 1 261 ? -4.022 -0.394 6.068 1.00 97.06 261 GLU A N 1
ATOM 2029 C CA . GLU A 1 261 ? -3.848 0.292 4.789 1.00 97.06 261 GLU A CA 1
ATOM 2030 C C . GLU A 1 261 ? -4.705 1.556 4.781 1.00 97.06 261 GLU A C 1
ATOM 2032 O O . GLU A 1 261 ? -5.934 1.481 4.785 1.00 97.06 261 GLU A O 1
ATOM 2037 N N . ASN A 1 262 ? -4.065 2.721 4.760 1.00 94.50 262 ASN A N 1
ATOM 2038 C CA . ASN A 1 262 ? -4.740 4.013 4.715 1.00 94.50 262 ASN A CA 1
ATOM 2039 C C . ASN A 1 262 ? -5.602 4.136 3.443 1.00 94.50 262 ASN A C 1
ATOM 2041 O O . ASN A 1 262 ? -5.082 4.066 2.335 1.00 94.50 262 ASN A O 1
ATOM 2045 N N . GLN A 1 263 ? -6.913 4.347 3.561 1.00 93.25 263 GLN A N 1
ATOM 2046 C CA . GLN A 1 263 ? -7.803 4.472 2.398 1.00 93.25 263 GLN A CA 1
ATOM 2047 C C . GLN A 1 263 ? -8.301 5.896 2.186 1.00 93.25 263 GLN A C 1
ATOM 2049 O O . GLN A 1 263 ? -8.427 6.337 1.040 1.00 93.25 263 GLN A O 1
ATOM 2054 N N . GLN A 1 264 ? -8.593 6.600 3.278 1.00 91.38 264 GLN A N 1
ATOM 2055 C CA . GLN A 1 264 ? -9.191 7.928 3.249 1.00 91.38 264 GLN A CA 1
ATOM 2056 C C . GLN A 1 264 ? -8.840 8.733 4.502 1.00 91.38 264 GLN A C 1
ATOM 2058 O O . GLN A 1 264 ? -8.696 8.177 5.593 1.00 91.38 264 GLN A O 1
ATOM 2063 N N . SER A 1 265 ? -8.774 10.056 4.357 1.00 89.62 265 SER A N 1
ATOM 2064 C CA . SER A 1 265 ? -8.744 10.970 5.500 1.00 89.62 265 SER A CA 1
ATOM 2065 C C . SER A 1 265 ? -10.122 11.058 6.149 1.00 89.62 265 SER A C 1
ATOM 2067 O O . SER A 1 265 ? -11.137 11.076 5.451 1.00 89.62 265 SER A O 1
ATOM 2069 N N . LEU A 1 266 ? -10.156 11.119 7.478 1.00 86.94 266 LEU A N 1
ATOM 2070 C CA . LEU A 1 266 ? -11.385 11.374 8.221 1.00 86.94 266 LEU A CA 1
ATOM 2071 C C . LEU A 1 266 ? -11.549 12.883 8.445 1.00 86.94 266 LEU A C 1
ATOM 2073 O O . LEU A 1 266 ? -10.563 13.563 8.738 1.00 86.94 266 LEU A O 1
ATOM 2077 N N . PRO A 1 267 ? -12.768 13.431 8.299 1.00 81.44 267 PRO A N 1
ATOM 2078 C CA . PRO A 1 267 ? -13.030 14.808 8.689 1.00 81.44 267 PRO A CA 1
ATOM 2079 C C . PRO A 1 267 ? -12.852 14.969 10.204 1.00 81.44 267 PRO A C 1
ATOM 2081 O O . PRO A 1 267 ? -13.002 14.010 10.967 1.00 81.44 267 PRO A O 1
ATOM 2084 N N . ALA A 1 268 ? -12.568 16.198 10.642 1.00 73.94 268 ALA A N 1
ATOM 2085 C CA . ALA A 1 268 ? -12.626 16.533 12.061 1.00 73.94 268 ALA A CA 1
ATOM 2086 C C . ALA A 1 268 ? -14.013 16.156 12.612 1.00 73.94 268 ALA A C 1
ATOM 2088 O O . ALA A 1 268 ? -15.020 16.372 11.934 1.00 73.94 268 ALA A O 1
ATOM 2089 N N . GLY A 1 269 ? -14.038 15.536 13.798 1.00 69.31 269 GLY A N 1
ATOM 2090 C CA . GLY A 1 269 ? -15.222 14.877 14.355 1.00 69.31 269 GLY A CA 1
ATOM 2091 C C . GLY A 1 269 ? -16.489 15.732 14.284 1.00 69.31 269 GLY A C 1
ATOM 2092 O O . GLY A 1 269 ? -16.460 16.928 14.580 1.00 69.31 269 GLY A O 1
ATOM 2093 N N . ALA A 1 270 ? -17.596 15.108 13.879 1.00 68.69 270 ALA A N 1
ATOM 2094 C CA . ALA A 1 270 ? -18.906 15.744 13.884 1.00 68.69 270 ALA A CA 1
ATOM 2095 C C . ALA A 1 270 ? -19.337 16.073 15.321 1.00 68.69 270 ALA A C 1
ATOM 2097 O O . ALA A 1 270 ? -18.986 15.365 16.268 1.00 68.69 270 ALA A O 1
ATOM 2098 N N . SER A 1 271 ? -20.119 17.140 15.479 1.00 77.62 271 SER A N 1
ATOM 2099 C CA . SER A 1 271 ? -20.777 17.431 16.748 1.00 77.62 271 SER A CA 1
ATOM 2100 C C . SER A 1 271 ? -21.760 16.309 17.081 1.00 77.62 271 SER A C 1
ATOM 2102 O O . SER A 1 271 ? -22.564 15.895 16.245 1.00 77.62 271 SER A O 1
ATOM 2104 N N . LEU A 1 272 ? -21.665 15.794 18.306 1.00 82.94 272 LEU A N 1
ATOM 2105 C CA . LEU A 1 272 ? -22.586 14.779 18.801 1.00 82.94 272 LEU A CA 1
ATOM 2106 C C . LEU A 1 272 ? -23.976 15.406 19.012 1.00 82.94 272 LEU A C 1
ATOM 2108 O O . LEU A 1 272 ? -24.058 16.566 19.434 1.00 82.94 272 LEU A O 1
ATOM 2112 N N . PRO A 1 273 ? -25.068 14.670 18.739 1.00 85.69 273 PRO A N 1
ATOM 2113 C CA . PRO A 1 273 ? -26.410 15.079 19.139 1.00 85.69 273 PRO A CA 1
ATOM 2114 C C . PRO A 1 273 ? -26.484 15.424 20.633 1.00 85.69 273 PRO A C 1
ATOM 2116 O O . PRO A 1 273 ? -25.772 14.829 21.450 1.00 85.69 273 PRO A O 1
ATOM 2119 N N . ALA A 1 274 ? -27.376 16.351 20.994 1.00 83.56 274 ALA A N 1
ATOM 2120 C CA . ALA A 1 274 ? -27.672 16.636 22.397 1.00 83.56 274 ALA A CA 1
ATOM 2121 C C . ALA A 1 274 ? -28.060 15.337 23.132 1.00 83.56 274 ALA A C 1
ATOM 2123 O O . ALA A 1 274 ? -28.718 14.473 22.555 1.00 83.56 274 ALA A O 1
ATOM 2124 N N . ASP A 1 275 ? -27.606 15.194 24.378 1.00 88.75 275 ASP A N 1
ATOM 2125 C CA . ASP A 1 275 ? -27.843 14.031 25.250 1.00 88.75 275 ASP A CA 1
ATOM 2126 C C . ASP A 1 275 ? -27.237 12.695 24.786 1.00 88.75 275 ASP A C 1
ATOM 2128 O O . ASP A 1 275 ? -27.537 11.640 25.353 1.00 88.75 275 ASP A O 1
ATOM 2132 N N . SER A 1 276 ? -26.321 12.716 23.816 1.00 90.94 276 SER A N 1
ATOM 2133 C CA . SER A 1 276 ? -25.576 11.531 23.385 1.00 90.94 276 SER A CA 1
ATOM 2134 C C . SER A 1 276 ? -24.111 11.557 23.823 1.00 90.94 276 SER A C 1
ATOM 2136 O O . SER A 1 276 ? -23.506 12.614 24.006 1.00 90.94 276 SER A O 1
ATOM 2138 N N . THR A 1 277 ? -23.533 10.369 23.977 1.00 90.38 277 THR A N 1
ATOM 2139 C CA . THR A 1 277 ? -22.107 10.160 24.231 1.00 90.38 277 THR A CA 1
ATOM 2140 C C . THR A 1 277 ? -21.531 9.174 23.218 1.00 90.38 277 THR A C 1
ATOM 2142 O O . THR A 1 277 ? -22.263 8.472 22.521 1.00 90.38 277 THR A O 1
ATOM 2145 N N . LEU A 1 278 ? -20.206 9.140 23.106 1.00 90.69 278 LEU A N 1
ATOM 2146 C CA . LEU A 1 278 ? -19.494 8.260 22.186 1.00 90.69 278 LEU A CA 1
ATOM 2147 C C . LEU A 1 278 ? -18.912 7.068 22.947 1.00 90.69 278 LEU A C 1
ATOM 2149 O O . LEU A 1 278 ? -18.202 7.258 23.929 1.00 90.69 278 LEU A O 1
ATOM 2153 N N . LEU A 1 279 ? -19.167 5.855 22.473 1.00 92.38 279 LEU A N 1
ATOM 2154 C CA . LEU A 1 279 ? -18.469 4.644 22.891 1.00 92.38 279 LEU A CA 1
ATOM 2155 C C . LEU A 1 279 ? -17.427 4.281 21.841 1.00 92.38 279 LEU A C 1
ATOM 2157 O O . LEU A 1 279 ? -17.776 3.930 20.718 1.00 92.38 279 LEU A O 1
ATOM 2161 N N . SER A 1 280 ? -16.151 4.367 22.203 1.00 93.81 280 SER A N 1
ATOM 2162 C CA . SER A 1 280 ? -15.036 4.039 21.310 1.00 93.81 280 SER A CA 1
ATOM 2163 C C . SER A 1 280 ? -14.456 2.669 21.656 1.00 93.81 280 SER A C 1
ATOM 2165 O O . SER A 1 280 ? -14.119 2.421 22.814 1.00 93.81 280 SER A O 1
ATOM 2167 N N . PHE A 1 281 ? -14.284 1.810 20.652 1.00 95.62 281 PHE A N 1
ATOM 2168 C CA . PHE A 1 281 ? -13.710 0.467 20.778 1.00 95.62 281 PHE A CA 1
ATOM 2169 C C . PHE A 1 281 ? -12.313 0.461 20.169 1.00 95.62 281 PHE A C 1
ATOM 2171 O O . PHE A 1 281 ? -12.159 0.594 18.955 1.00 95.62 281 PHE A O 1
ATOM 2178 N N . ARG A 1 282 ? -11.279 0.338 21.000 1.00 95.81 282 ARG A N 1
ATOM 2179 C CA . ARG A 1 282 ? -9.882 0.559 20.598 1.00 95.81 282 ARG A CA 1
ATOM 2180 C C . ARG A 1 282 ? -9.033 -0.668 20.884 1.00 95.81 282 ARG A C 1
ATOM 2182 O O . ARG A 1 282 ? -9.102 -1.215 21.979 1.00 95.81 282 ARG A O 1
ATOM 2189 N N . PHE A 1 283 ? -8.202 -1.077 19.931 1.00 96.06 283 PHE A N 1
ATOM 2190 C CA . PHE A 1 283 ? -7.268 -2.188 20.146 1.00 96.06 283 PHE A CA 1
ATOM 2191 C C . PHE A 1 283 ? -6.040 -1.755 20.950 1.00 96.06 283 PHE A C 1
ATOM 2193 O O . PHE A 1 283 ? -5.516 -2.525 21.747 1.00 96.06 283 PHE A O 1
ATOM 2200 N N . GLY A 1 284 ? -5.583 -0.518 20.756 1.00 94.75 284 GLY A N 1
ATOM 2201 C CA . GLY A 1 284 ? -4.410 0.011 21.442 1.00 94.75 284 GLY A CA 1
ATOM 2202 C C . GLY A 1 284 ? -3.846 1.247 20.757 1.00 94.75 284 GLY A C 1
ATOM 2203 O O . GLY A 1 284 ? -4.428 1.760 19.793 1.00 94.75 284 GLY A O 1
ATOM 2204 N N . SER A 1 285 ? -2.705 1.699 21.260 1.00 94.94 285 SER A N 1
ATOM 2205 C CA . SER A 1 285 ? -1.981 2.853 20.748 1.00 94.94 285 SER A CA 1
ATOM 2206 C C . SER A 1 285 ? -0.484 2.575 20.643 1.00 94.94 285 SER A C 1
ATOM 2208 O O . SER A 1 285 ? 0.043 1.682 21.304 1.00 94.94 285 SER A O 1
ATOM 2210 N N . GLN A 1 286 ? 0.192 3.336 19.786 1.00 95.81 286 GLN A N 1
ATOM 2211 C CA . GLN A 1 286 ? 1.642 3.306 19.637 1.00 95.81 286 GLN A CA 1
ATOM 2212 C C . GLN A 1 286 ? 2.177 4.695 19.300 1.00 95.81 286 GLN A C 1
ATOM 2214 O O . GLN A 1 286 ? 1.509 5.493 18.641 1.00 95.81 286 GLN A O 1
ATOM 2219 N N . ASN A 1 287 ? 3.418 4.969 19.686 1.00 95.31 287 ASN A N 1
ATOM 2220 C CA . ASN A 1 287 ? 4.074 6.229 19.356 1.00 95.31 287 ASN A CA 1
ATOM 2221 C C . ASN A 1 287 ? 4.819 6.134 18.025 1.00 95.31 287 ASN A C 1
ATOM 2223 O O . ASN A 1 287 ? 5.588 5.200 17.796 1.00 95.31 287 ASN A O 1
ATOM 2227 N N . LEU A 1 288 ? 4.637 7.141 17.175 1.00 93.81 288 LEU A N 1
ATOM 2228 C CA . LEU A 1 288 ? 5.343 7.290 15.910 1.00 93.81 288 LEU A CA 1
ATOM 2229 C C . LEU A 1 288 ? 6.184 8.562 15.877 1.00 93.81 288 LEU A C 1
ATOM 2231 O O . LEU A 1 288 ? 5.838 9.601 16.443 1.00 93.81 288 LEU A O 1
ATOM 2235 N N . GLN A 1 289 ? 7.288 8.488 15.140 1.00 92.94 289 GLN A N 1
ATOM 2236 C CA . GLN A 1 289 ? 8.104 9.654 14.824 1.00 92.94 289 GLN A CA 1
ATOM 2237 C C . GLN A 1 289 ? 7.439 10.504 13.735 1.00 92.94 289 GLN A C 1
ATOM 2239 O O . GLN A 1 289 ? 6.734 9.985 12.870 1.00 92.94 289 GLN A O 1
ATOM 2244 N N . SER A 1 290 ? 7.726 11.806 13.721 1.00 90.12 290 SER A N 1
ATOM 2245 C CA . SER A 1 290 ? 7.193 12.755 12.730 1.00 90.12 290 SER A CA 1
ATOM 2246 C C . SER A 1 290 ? 7.416 12.305 11.282 1.00 90.12 290 SER A C 1
ATOM 2248 O O . SER A 1 290 ? 6.490 12.330 10.473 1.00 90.12 290 SER A O 1
ATOM 2250 N N . ALA A 1 291 ? 8.622 11.819 10.971 1.00 88.56 291 ALA A N 1
ATOM 2251 C CA . ALA A 1 291 ? 8.965 11.309 9.644 1.00 88.56 291 ALA A CA 1
ATOM 2252 C C . ALA A 1 291 ? 8.078 10.123 9.223 1.00 88.56 291 ALA A C 1
ATOM 2254 O O . ALA A 1 291 ? 7.633 10.055 8.079 1.00 88.56 291 ALA A O 1
ATOM 2255 N N . GLN A 1 292 ? 7.761 9.221 10.158 1.00 91.00 292 GLN A N 1
ATOM 2256 C CA . GLN A 1 292 ? 6.890 8.076 9.893 1.00 91.00 292 GLN A CA 1
ATOM 2257 C C . GLN A 1 292 ? 5.444 8.515 9.659 1.00 91.00 292 GLN A C 1
ATOM 2259 O O . GLN A 1 292 ? 4.786 7.961 8.785 1.00 91.00 292 GLN A O 1
ATOM 2264 N N . ILE A 1 293 ? 4.962 9.513 10.408 1.00 92.56 293 ILE A N 1
ATOM 2265 C CA . ILE A 1 293 ? 3.609 10.068 10.259 1.00 92.56 293 ILE A CA 1
ATOM 2266 C C . ILE A 1 293 ? 3.432 10.678 8.863 1.00 92.56 293 ILE A C 1
ATOM 2268 O O . ILE A 1 293 ? 2.439 10.393 8.200 1.00 92.56 293 ILE A O 1
ATOM 2272 N N . ALA A 1 294 ? 4.412 11.451 8.384 1.00 90.94 294 ALA A N 1
ATOM 2273 C CA . ALA A 1 294 ? 4.385 12.009 7.030 1.00 90.94 294 ALA A CA 1
ATOM 2274 C C . ALA A 1 294 ? 4.345 10.909 5.955 1.00 90.94 294 ALA A C 1
ATOM 2276 O O . ALA A 1 294 ? 3.539 10.960 5.030 1.00 90.94 294 ALA A O 1
ATOM 2277 N N . GLU A 1 295 ? 5.168 9.870 6.108 1.00 91.38 295 GLU A N 1
ATOM 2278 C CA . GLU A 1 295 ? 5.203 8.734 5.185 1.00 91.38 295 GLU A CA 1
ATOM 2279 C C . GLU A 1 295 ? 3.874 7.960 5.122 1.00 91.38 295 GLU A C 1
ATOM 2281 O O . GLU A 1 295 ? 3.436 7.579 4.036 1.00 91.38 295 GLU A O 1
ATOM 2286 N N . ILE A 1 296 ? 3.212 7.721 6.259 1.00 92.31 296 ILE A N 1
ATOM 2287 C CA . ILE A 1 296 ? 1.953 6.952 6.302 1.00 92.31 296 ILE A CA 1
ATOM 2288 C C . ILE A 1 296 ? 0.699 7.782 5.983 1.00 92.31 296 ILE A C 1
ATOM 2290 O O . ILE A 1 296 ? -0.374 7.217 5.761 1.00 92.31 296 ILE A O 1
ATOM 2294 N N . ASP A 1 297 ? 0.809 9.112 5.940 1.00 90.88 297 ASP A N 1
ATOM 2295 C CA . ASP A 1 297 ? -0.305 10.012 5.617 1.00 90.88 297 ASP A CA 1
ATOM 2296 C C . ASP A 1 297 ? -0.836 9.805 4.184 1.00 90.88 297 ASP A C 1
ATOM 2298 O O . ASP A 1 297 ? -2.008 10.078 3.887 1.00 90.88 297 ASP A O 1
ATOM 2302 N N . GLN A 1 298 ? 0.017 9.256 3.315 1.00 90.00 298 GLN A N 1
ATOM 2303 C CA . GLN A 1 298 ? -0.286 8.907 1.933 1.00 90.00 298 GLN A CA 1
ATOM 2304 C C . GLN A 1 298 ? -1.372 7.831 1.835 1.00 90.00 298 GLN A C 1
ATOM 2306 O O . GLN A 1 298 ? -1.355 6.815 2.535 1.00 90.00 298 GLN A O 1
ATOM 2311 N N . ARG A 1 299 ? -2.297 8.012 0.889 1.00 90.81 299 ARG A N 1
ATOM 2312 C CA . ARG A 1 299 ? -3.300 6.993 0.567 1.00 90.81 299 ARG A CA 1
ATOM 2313 C C . ARG A 1 299 ? -2.613 5.706 0.106 1.00 90.81 299 ARG A C 1
ATOM 2315 O O . ARG A 1 299 ? -1.718 5.735 -0.726 1.00 90.81 299 ARG A O 1
ATOM 2322 N N . GLY A 1 300 ? -3.066 4.582 0.639 1.00 92.06 300 GLY A N 1
ATOM 2323 C CA . GLY A 1 300 ? -2.558 3.236 0.408 1.00 92.06 300 GLY A CA 1
ATOM 2324 C C . GLY A 1 300 ? -1.318 2.887 1.233 1.00 92.06 300 GLY A C 1
ATOM 2325 O O . GLY A 1 300 ? -0.831 1.765 1.112 1.00 92.06 300 GLY A O 1
ATOM 2326 N N . ALA A 1 301 ? -0.750 3.807 2.017 1.00 94.50 301 ALA A N 1
ATOM 2327 C CA . ALA A 1 301 ? 0.365 3.464 2.891 1.00 94.50 301 ALA A CA 1
ATOM 2328 C C . ALA A 1 301 ? -0.088 2.497 3.989 1.00 94.50 301 ALA A C 1
ATOM 2330 O O . ALA A 1 301 ? -1.166 2.666 4.564 1.00 94.50 301 ALA A O 1
ATOM 2331 N N . ILE A 1 302 ? 0.730 1.480 4.275 1.00 96.62 302 ILE A N 1
ATOM 2332 C CA . ILE A 1 302 ? 0.428 0.500 5.318 1.00 96.62 302 ILE A CA 1
ATOM 2333 C C . ILE A 1 302 ? 1.102 0.927 6.614 1.00 96.62 302 ILE A C 1
ATOM 2335 O O . ILE A 1 302 ? 2.331 0.982 6.719 1.00 96.62 302 ILE A O 1
ATOM 2339 N N . ILE A 1 303 ? 0.287 1.192 7.623 1.00 95.56 303 ILE A N 1
ATOM 2340 C CA . ILE A 1 303 ? 0.700 1.448 8.995 1.00 95.56 303 ILE A CA 1
ATOM 2341 C C . ILE A 1 303 ? 0.905 0.096 9.665 1.00 95.56 303 ILE A C 1
ATOM 2343 O O . ILE A 1 303 ? -0.022 -0.700 9.741 1.00 95.56 303 ILE A O 1
ATOM 2347 N N . THR A 1 304 ? 2.112 -0.166 10.150 1.00 95.31 304 THR A N 1
ATOM 2348 C CA . THR A 1 304 ? 2.402 -1.329 10.998 1.00 95.31 304 THR A CA 1
ATOM 2349 C C . THR A 1 304 ? 2.288 -0.914 12.444 1.00 95.31 304 THR A C 1
ATOM 2351 O O . THR A 1 304 ? 2.825 0.138 12.802 1.00 95.31 304 THR A O 1
ATOM 2354 N N . THR A 1 305 ? 1.638 -1.736 13.258 1.00 95.69 305 THR A N 1
ATOM 2355 C CA . THR A 1 305 ? 1.535 -1.502 14.698 1.00 95.69 305 THR A CA 1
ATOM 2356 C C . THR A 1 305 ? 2.359 -2.501 15.504 1.00 95.69 305 THR A C 1
ATOM 2358 O O . THR A 1 305 ? 2.758 -3.541 14.982 1.00 95.69 305 THR A O 1
ATOM 2361 N N . ASP A 1 306 ? 2.619 -2.186 16.769 1.00 95.19 306 ASP A N 1
ATOM 2362 C CA . ASP A 1 306 ? 3.050 -3.133 17.805 1.00 95.19 306 ASP A CA 1
ATOM 2363 C C . ASP A 1 306 ? 1.858 -3.745 18.577 1.00 95.19 306 ASP A C 1
ATOM 2365 O O . ASP A 1 306 ? 2.039 -4.553 19.495 1.00 95.19 306 ASP A O 1
ATOM 2369 N N . ILE A 1 307 ? 0.629 -3.423 18.162 1.00 96.19 307 ILE A N 1
ATOM 2370 C CA . ILE A 1 307 ? -0.613 -3.952 18.722 1.00 96.19 307 ILE A CA 1
ATOM 2371 C C . ILE A 1 307 ? -0.822 -5.362 18.174 1.00 96.19 307 ILE A C 1
ATOM 2373 O O . ILE A 1 307 ? -0.990 -5.564 16.967 1.00 96.19 307 ILE A O 1
ATOM 2377 N N . ARG A 1 308 ? -0.787 -6.360 19.059 1.00 96.75 308 ARG A N 1
ATOM 2378 C CA . ARG A 1 308 ? -0.976 -7.762 18.668 1.00 96.75 308 ARG A CA 1
ATOM 2379 C C . ARG A 1 308 ? -2.370 -7.981 18.095 1.00 96.75 308 ARG A C 1
ATOM 2381 O O . ARG A 1 308 ? -3.339 -7.422 18.600 1.00 96.75 308 ARG A O 1
ATOM 2388 N N . VAL A 1 309 ? -2.452 -8.832 17.076 1.00 96.12 309 VAL A N 1
ATOM 2389 C CA . VAL A 1 309 ? -3.735 -9.276 16.529 1.00 96.12 309 VAL A CA 1
ATOM 2390 C C . VAL A 1 309 ? -4.456 -10.106 17.587 1.00 96.12 309 VAL A C 1
ATOM 2392 O O . VAL A 1 309 ? -4.016 -11.202 17.928 1.00 96.12 309 VAL A O 1
ATOM 2395 N N . ASP A 1 310 ? -5.552 -9.564 18.105 1.00 95.00 310 ASP A N 1
ATOM 2396 C CA . ASP A 1 310 ? -6.414 -10.194 19.102 1.00 95.00 310 ASP A CA 1
ATOM 2397 C C . ASP A 1 310 ? -7.864 -9.739 18.889 1.00 95.00 310 ASP A C 1
ATOM 2399 O O . ASP A 1 310 ? -8.127 -8.751 18.202 1.00 95.00 310 ASP A O 1
ATOM 2403 N N . ASN A 1 311 ? -8.822 -10.460 19.461 1.00 95.00 311 ASN A N 1
ATOM 2404 C CA . ASN A 1 311 ? -10.233 -10.091 19.427 1.00 95.00 311 ASN A CA 1
ATOM 2405 C C . ASN A 1 311 ? -10.661 -9.245 20.627 1.00 95.00 311 ASN A C 1
ATOM 2407 O O . ASN A 1 311 ? -11.851 -9.017 20.809 1.00 95.00 311 ASN A O 1
ATOM 2411 N N . LYS A 1 312 ? -9.723 -8.758 21.438 1.00 96.31 312 LYS A N 1
ATOM 2412 C CA . LYS A 1 312 ? -10.015 -7.898 22.584 1.00 96.31 312 LYS A CA 1
ATOM 2413 C C . LYS A 1 312 ? -9.844 -6.430 22.235 1.00 96.31 312 LYS A C 1
ATOM 2415 O O . LYS A 1 312 ? -8.866 -6.036 21.603 1.00 96.31 312 LYS A O 1
ATOM 2420 N N . VAL A 1 313 ? -10.793 -5.620 22.687 1.00 95.94 313 VAL A N 1
ATOM 2421 C CA . VAL A 1 313 ? -10.767 -4.164 22.563 1.00 95.94 313 VAL A CA 1
ATOM 2422 C C . VAL A 1 313 ? -11.072 -3.517 23.906 1.00 95.94 313 VAL A C 1
ATOM 2424 O O . VAL A 1 313 ? -11.859 -4.013 24.709 1.00 95.94 313 VAL A O 1
ATOM 2427 N N . SER A 1 314 ? -10.449 -2.374 24.135 1.00 95.56 314 SER A N 1
ATOM 2428 C CA . SER A 1 314 ? -10.739 -1.483 25.247 1.00 95.56 314 SER A CA 1
ATOM 2429 C C . SER A 1 314 ? -11.899 -0.560 24.883 1.00 95.56 314 SER A C 1
ATOM 2431 O O . SER A 1 314 ? -11.939 -0.021 23.773 1.00 95.56 314 SER A O 1
ATOM 2433 N N . VAL A 1 315 ? -12.818 -0.348 25.822 1.00 94.94 315 VAL A N 1
ATOM 2434 C CA . VAL A 1 315 ? -13.995 0.512 25.652 1.00 94.94 315 VAL A CA 1
ATOM 2435 C C . VAL A 1 315 ? -13.795 1.824 26.406 1.00 94.94 315 VAL A C 1
ATOM 2437 O O . VAL A 1 315 ? -13.504 1.839 27.607 1.00 94.94 315 VAL A O 1
ATOM 2440 N N . PHE A 1 316 ? -13.971 2.936 25.695 1.00 92.75 316 PHE A N 1
ATOM 2441 C CA . PHE A 1 316 ? -13.836 4.295 26.217 1.00 92.75 316 PHE A CA 1
ATOM 2442 C C . PHE A 1 316 ? -15.137 5.072 26.030 1.00 92.75 316 PHE A C 1
ATOM 2444 O O . PHE A 1 316 ? -15.764 4.980 24.974 1.00 92.75 316 PHE A O 1
ATOM 2451 N N . VAL A 1 317 ? -15.517 5.856 27.039 1.00 90.19 317 VAL A N 1
ATOM 2452 C CA . VAL A 1 317 ? -16.694 6.734 27.002 1.00 90.19 317 VAL A CA 1
ATOM 2453 C C . VAL A 1 317 ? -16.253 8.177 26.768 1.00 90.19 317 VAL A C 1
ATOM 2455 O O . VAL A 1 317 ? -15.434 8.709 27.513 1.00 90.19 317 VAL A O 1
ATOM 2458 N N . GLY A 1 318 ? -16.859 8.832 25.782 1.00 83.06 318 GLY A N 1
ATOM 2459 C CA . GLY A 1 318 ? -16.606 10.223 25.426 1.00 83.06 318 GLY A CA 1
ATOM 2460 C C . GLY A 1 318 ? -15.419 10.416 24.479 1.00 83.06 318 GLY A C 1
ATOM 2461 O O . GLY A 1 318 ? -14.830 9.469 23.961 1.00 83.06 318 GLY A O 1
ATOM 2462 N N . ALA A 1 319 ? -15.100 11.687 24.221 1.00 65.69 319 ALA A N 1
ATOM 2463 C CA . ALA A 1 319 ? -14.011 12.094 23.332 1.00 65.69 319 ALA A CA 1
ATOM 2464 C C . ALA A 1 319 ? -12.660 12.271 24.054 1.00 65.69 319 ALA A C 1
ATOM 2466 O O . ALA A 1 319 ? -11.632 12.396 23.393 1.00 65.69 319 ALA A O 1
ATOM 2467 N N . GLU A 1 320 ? -12.645 12.292 25.391 1.00 57.81 320 GLU A N 1
ATOM 2468 C CA . GLU A 1 320 ? -11.416 12.437 26.177 1.00 57.81 320 GLU A CA 1
ATOM 2469 C C . GLU A 1 320 ? -10.786 11.071 26.490 1.00 57.81 320 GLU A C 1
ATOM 2471 O O . GLU A 1 320 ? -11.448 10.139 26.938 1.00 57.81 320 GLU A O 1
ATOM 2476 N N . GLU A 1 321 ? -9.475 10.957 26.265 1.00 56.09 321 GLU A N 1
ATOM 2477 C CA . GLU A 1 321 ? -8.679 9.718 26.337 1.00 56.09 321 GLU A CA 1
ATOM 2478 C C . GLU A 1 321 ? -8.522 9.116 27.746 1.00 56.09 321 GLU A C 1
ATOM 2480 O O . GLU A 1 321 ? -7.885 8.080 27.918 1.00 56.09 321 GLU A O 1
ATOM 2485 N N . SER A 1 322 ? -9.070 9.743 28.783 1.00 52.84 322 SER A N 1
ATOM 2486 C CA . SER A 1 322 ? -8.528 9.600 30.135 1.00 52.84 322 SER A CA 1
ATOM 2487 C C . SER A 1 322 ? -9.155 8.500 31.000 1.00 52.84 322 SER A C 1
ATOM 2489 O O . SER A 1 322 ? -8.656 8.272 32.104 1.00 52.84 322 SER A O 1
ATOM 2491 N N . LYS A 1 323 ? -10.193 7.773 30.545 1.00 63.03 323 LYS A N 1
ATOM 2492 C CA . LYS A 1 323 ? -10.772 6.655 31.325 1.00 63.03 323 LYS A CA 1
ATOM 2493 C C . LYS A 1 323 ? -11.180 5.444 30.479 1.00 63.03 323 LYS A C 1
ATOM 2495 O O . LYS A 1 323 ? -12.281 5.380 29.932 1.00 63.03 323 LYS A O 1
ATOM 2500 N N . HIS A 1 324 ? -10.308 4.435 30.464 1.00 74.69 324 HIS A N 1
ATOM 2501 C CA . HIS A 1 324 ? -10.694 3.057 30.147 1.00 74.69 324 HIS A CA 1
ATOM 2502 C C . HIS A 1 324 ? -11.859 2.651 31.055 1.00 74.69 324 HIS A C 1
ATOM 2504 O O . HIS A 1 324 ? -11.732 2.704 32.280 1.00 74.69 324 HIS A O 1
ATOM 2510 N N . THR A 1 325 ? -12.992 2.284 30.460 1.00 78.88 325 THR A N 1
ATOM 2511 C CA . THR A 1 325 ? -14.236 2.056 31.208 1.00 78.88 325 THR A CA 1
ATOM 2512 C C . THR A 1 325 ? -14.574 0.572 31.316 1.00 78.88 325 THR A C 1
ATOM 2514 O O . THR A 1 325 ? -14.992 0.127 32.380 1.00 78.88 325 THR A O 1
ATOM 2517 N N . ALA A 1 326 ? -14.339 -0.199 30.255 1.00 88.94 326 ALA A N 1
ATOM 2518 C CA . ALA A 1 326 ? -14.563 -1.642 30.221 1.00 88.94 326 ALA A CA 1
ATOM 2519 C C . ALA A 1 326 ? -13.670 -2.298 29.160 1.00 88.94 326 ALA A C 1
ATOM 2521 O O . ALA A 1 326 ? -13.051 -1.610 28.345 1.00 88.94 326 ALA A O 1
ATOM 2522 N N . SER A 1 327 ? -13.632 -3.625 29.149 1.00 93.44 327 SER A N 1
ATOM 2523 C CA . SER A 1 327 ? -13.064 -4.405 28.050 1.00 93.44 327 SER A CA 1
ATOM 2524 C C . SER A 1 327 ? -14.192 -5.099 27.296 1.00 93.44 327 SER A C 1
ATOM 2526 O O . SER A 1 327 ? -15.261 -5.347 27.849 1.00 93.44 327 SER A O 1
ATOM 2528 N N . ALA A 1 328 ? -13.980 -5.374 26.017 1.00 96.06 328 ALA A N 1
ATOM 2529 C CA . ALA A 1 328 ? -14.940 -6.094 25.206 1.00 96.06 328 ALA A CA 1
ATOM 2530 C C . ALA A 1 328 ? -14.243 -7.085 24.283 1.00 96.06 328 ALA A C 1
ATOM 2532 O O . ALA A 1 328 ? -13.118 -6.869 23.824 1.00 96.06 328 ALA A O 1
ATOM 2533 N N . LYS A 1 329 ? -14.958 -8.159 23.976 1.00 97.25 329 LYS A N 1
ATOM 2534 C CA . LYS A 1 329 ? -14.561 -9.164 23.004 1.00 97.25 329 LYS A CA 1
ATOM 2535 C C . LYS A 1 329 ? -15.302 -8.942 21.697 1.00 97.25 329 LYS A C 1
ATOM 2537 O O . LYS A 1 329 ? -16.528 -8.885 21.662 1.00 97.25 329 LYS A O 1
ATOM 2542 N N . VAL A 1 330 ? -14.562 -8.827 20.609 1.00 97.00 330 VAL A N 1
ATOM 2543 C CA . VAL A 1 330 ? -15.099 -8.670 19.264 1.00 97.00 330 VAL A CA 1
ATOM 2544 C C . VAL A 1 330 ? -15.603 -10.021 18.761 1.00 97.00 330 VAL A C 1
ATOM 2546 O O . VAL A 1 330 ? -14.925 -11.047 18.850 1.00 97.00 330 VAL A O 1
ATOM 2549 N N . VAL A 1 331 ? -16.816 -10.015 18.222 1.00 96.88 331 VAL A N 1
ATOM 2550 C CA . VAL A 1 331 ? -17.557 -11.202 17.789 1.00 96.88 331 VAL A CA 1
ATOM 2551 C C . VAL A 1 331 ? -18.106 -11.021 16.379 1.00 96.88 331 VAL A C 1
ATOM 2553 O O . VAL A 1 331 ? -18.281 -9.908 15.889 1.00 96.88 331 VAL A O 1
ATOM 2556 N N . LEU A 1 332 ? -18.410 -12.131 15.719 1.00 94.81 332 LEU A N 1
ATOM 2557 C CA . LEU A 1 332 ? -19.124 -12.183 14.453 1.00 94.81 332 LEU A CA 1
ATOM 2558 C C . LEU A 1 332 ? -20.631 -12.255 14.706 1.00 94.81 332 LEU A C 1
ATOM 2560 O O . LEU A 1 332 ? -21.130 -13.194 15.323 1.00 94.81 332 LEU A O 1
ATOM 2564 N N . MET A 1 333 ? -21.359 -11.281 14.164 1.00 92.62 333 MET A N 1
ATOM 2565 C CA . MET A 1 333 ? -22.821 -11.205 14.149 1.00 92.62 333 MET A CA 1
ATOM 2566 C C . MET A 1 333 ? -23.324 -11.381 12.710 1.00 92.62 333 MET A C 1
ATOM 2568 O O . MET A 1 333 ? -23.780 -10.447 12.036 1.00 92.62 333 MET A O 1
ATOM 2572 N N . GLY A 1 334 ? -23.220 -12.614 12.208 1.00 88.50 334 GLY A N 1
ATOM 2573 C CA . GLY A 1 334 ? -23.432 -12.922 10.793 1.00 88.50 334 GLY A CA 1
ATOM 2574 C C . GLY A 1 334 ? -22.288 -12.378 9.934 1.00 88.50 334 GLY A C 1
ATOM 2575 O O . GLY A 1 334 ? -21.181 -12.903 9.962 1.00 88.50 334 GLY A O 1
ATOM 2576 N N . ASP A 1 335 ? -22.558 -11.332 9.160 1.00 90.12 335 ASP A N 1
ATOM 2577 C CA . ASP A 1 335 ? -21.625 -10.661 8.248 1.00 90.12 335 ASP A CA 1
ATOM 2578 C C . ASP A 1 335 ? -21.038 -9.350 8.804 1.00 90.12 335 ASP A C 1
ATOM 2580 O O . ASP A 1 335 ? -20.282 -8.661 8.111 1.00 90.12 335 ASP A O 1
ATOM 2584 N N . ARG A 1 336 ? -21.381 -9.008 10.051 1.00 93.50 336 ARG A N 1
ATOM 2585 C CA . ARG A 1 336 ? -20.909 -7.813 10.758 1.00 93.50 336 ARG A CA 1
ATOM 2586 C C . ARG A 1 336 ? -20.083 -8.186 11.985 1.00 93.50 336 ARG A C 1
ATOM 2588 O O . ARG A 1 336 ? -20.239 -9.278 12.532 1.00 93.50 336 ARG A O 1
ATOM 2595 N N . LEU A 1 337 ? -19.222 -7.271 12.410 1.00 95.94 337 LEU A N 1
ATOM 2596 C CA . LEU A 1 337 ? -18.548 -7.326 13.700 1.00 95.94 337 LEU A CA 1
ATOM 2597 C C . LEU A 1 337 ? -19.436 -6.703 14.780 1.00 95.94 337 LEU A C 1
ATOM 2599 O O . LEU A 1 337 ? -20.042 -5.654 14.568 1.00 95.94 337 LEU A O 1
ATOM 2603 N N . GLY A 1 338 ? -19.470 -7.345 15.939 1.00 96.25 338 GLY A N 1
ATOM 2604 C CA . GLY A 1 338 ? -20.023 -6.807 17.175 1.00 96.25 338 GLY A CA 1
ATOM 2605 C C . GLY A 1 338 ? -18.981 -6.811 18.288 1.00 96.25 338 GLY A C 1
ATOM 2606 O O . GLY A 1 338 ? -17.905 -7.386 18.130 1.00 96.25 338 GLY A O 1
ATOM 2607 N N . ALA A 1 339 ? -19.304 -6.205 19.423 1.00 96.94 339 ALA A N 1
ATOM 2608 C CA . ALA A 1 339 ? -18.525 -6.276 20.653 1.00 96.94 339 ALA A CA 1
ATOM 2609 C C . ALA A 1 339 ? -19.409 -6.775 21.800 1.00 96.94 339 ALA A C 1
ATOM 2611 O O . ALA A 1 339 ? -20.522 -6.285 21.972 1.00 96.94 339 ALA A O 1
ATOM 2612 N N . VAL A 1 340 ? -18.911 -7.737 22.574 1.00 97.06 340 VAL A N 1
ATOM 2613 C CA . VAL A 1 340 ? -19.530 -8.222 23.812 1.00 97.06 340 VAL A CA 1
ATOM 2614 C C . VAL A 1 340 ? -18.742 -7.662 24.987 1.00 97.06 340 VAL A C 1
ATOM 2616 O O . VAL A 1 340 ? -17.545 -7.925 25.080 1.00 97.06 340 VAL A O 1
ATOM 2619 N N . ILE A 1 341 ? -19.384 -6.887 25.858 1.00 96.81 341 ILE A N 1
ATOM 2620 C CA . ILE A 1 341 ? -18.731 -6.320 27.047 1.00 96.81 341 ILE A CA 1
ATOM 2621 C C . ILE A 1 341 ? -18.379 -7.435 28.043 1.00 96.81 341 ILE A C 1
ATOM 2623 O O . ILE A 1 341 ? -19.228 -8.281 28.341 1.00 96.81 341 ILE A O 1
ATOM 2627 N N . GLU A 1 342 ? -17.139 -7.436 28.544 1.00 93.75 342 GLU A N 1
ATOM 2628 C CA . GLU A 1 342 ? -16.603 -8.425 29.498 1.00 93.75 342 GLU A CA 1
ATOM 2629 C C . GLU A 1 342 ? -16.651 -7.961 30.956 1.00 93.75 342 GLU A C 1
ATOM 2631 O O . GLU A 1 342 ? -16.392 -6.764 31.227 1.00 93.75 342 GLU A O 1
#

Nearest PDB structures (foldseek):
  4yxc-assembly1_B  TM=7.581E-01  e=3.869E-08  Salmonella enterica subsp. enterica serovar Typhimurium str. LT2
  4gc8-assembly3_C  TM=6.161E-01  e=3.981E-05  Helicobacter pylori 26695
  5vid-assembly3_C  TM=9.803E-02  e=8.061E-02  Clostridium botulinum
  5n0c-assembly1_A  TM=1.316E-01  e=1.601E+00  Clostridium tetani

Secondary structure (DSSP, 8-state):
---------EEE--HHHHSPB--HHHHHHTTTGGG--GGGTSTTHHHHHHHHHHHHT--EEEEEEEEEES----SEEEEEEETTEEEEEEE-HHHHHHHHHHHSTT--HHHHHHHHHHHHHHHHHHHHHHHHTTS----EE-TTS-GGGS--SEEEEEEEEETTEEEEEEEEE-HHHHHHHHHHHHHHHHHH-TT--S-EEEEEEEEEEEEEGGGHHHHTSTT-EEEEEEETTS-EEEEEETTEEEEEEEEEEETTEEEEEEEEEPPSPPPPPTTEEEEEEEEEEEEE-HHHHHHHTSTTPEEEEEEE--SEEEEEESS-TT-EEEEEEEEEETTEEEEEE-